Protein AF-0000000086523575 (afdb_homodimer)

Secondary structure (DSSP, 8-state):
------TT-EEEEE-S-HHHHHHHHHHHHTTT-EEEEESSHHHHHHHHHHH--SEEEEESS-SSS-HHHHHHHHHHSTTTTTS-EEEEEEGGGGGGTHHHHH-S--EEEEES--HHHHHHHHHHHS-------------/------TT-EEEEE-S-HHHHHHHHHHHHTTT-EEEEESSHHHHHHHHHHH--SEEEEESS-SSS-HHHHHHHHHHSTTTTTS-EEEEEEGGGTHHHHHHHH-----EEEES--HHHHHHHHHHHS-------------

Sequence (278 aa):
MPELDLSGLKVVVVDDSKTILRTAEVLLGEQGCWVVTASDGFESLAKIASFKPDVIFVDIMMPRLDGYQTCALIKANRQYRDIPVIMLSSKDSIFDMARGRLAGSDKYLTKPFTKQDLLSAIQTHVKLTTAAPAALPEGMPELDLSGLKVVVVDDSKTILRTAEVLLGEQGCWVVTASDGFESLAKIASFKPDVIFVDIMMPRLDGYQTCALIKANRQYRDIPVIMLSSKDSIFDMARGRLAGSDKYLTKPFTKQDLLSAIQTHVKLTTAAPAALPEG

Structure (mmCIF, N/CA/C/O backbone):
data_AF-0000000086523575-model_v1
#
loop_
_entity.id
_entity.type
_entity.pdbx_description
1 polymer 'Response regulator'
#
loop_
_atom_site.group_PDB
_atom_site.id
_atom_site.type_symbol
_atom_site.label_atom_id
_atom_site.label_alt_id
_atom_site.label_comp_id
_atom_site.label_asym_id
_atom_site.label_entity_id
_atom_site.label_seq_id
_atom_site.pdbx_PDB_ins_code
_atom_site.Cartn_x
_atom_site.Cartn_y
_atom_site.Cartn_z
_atom_site.occupancy
_atom_site.B_iso_or_equiv
_atom_site.auth_seq_id
_atom_site.auth_comp_id
_atom_site.auth_asym_id
_atom_site.auth_atom_id
_atom_site.pdbx_PDB_model_num
ATOM 1 N N . MET A 1 1 ? 23.062 -27.219 -7.934 1 43.44 1 MET A N 1
ATOM 2 C CA . MET A 1 1 ? 21.859 -27.109 -7.113 1 43.44 1 MET A CA 1
ATOM 3 C C . MET A 1 1 ? 20.672 -27.781 -7.797 1 43.44 1 MET A C 1
ATOM 5 O O . MET A 1 1 ? 20.5 -27.672 -9.008 1 43.44 1 MET A O 1
ATOM 9 N N . PRO A 1 2 ? 20.156 -28.781 -7.328 1 53.03 2 PRO A N 1
ATOM 10 C CA . PRO A 1 2 ? 19.172 -29.484 -8.156 1 53.03 2 PRO A CA 1
ATOM 11 C C . PRO A 1 2 ? 18.141 -28.547 -8.781 1 53.03 2 PRO A C 1
ATOM 13 O O . PRO A 1 2 ? 17.766 -27.547 -8.164 1 53.03 2 PRO A O 1
ATOM 16 N N . GLU A 1 3 ? 18.203 -28.422 -10.07 1 64.75 3 GLU A N 1
ATOM 17 C CA . GLU A 1 3 ? 17.297 -27.547 -10.828 1 64.75 3 GLU A CA 1
ATOM 18 C C . GLU A 1 3 ? 15.844 -27.781 -10.422 1 64.75 3 GLU A C 1
ATOM 20 O O . GLU A 1 3 ? 15.398 -28.922 -10.297 1 64.75 3 GLU A O 1
ATOM 25 N N . LEU A 1 4 ? 15.297 -26.875 -9.758 1 71.56 4 LEU A N 1
ATOM 26 C CA . LEU A 1 4 ? 13.906 -26.953 -9.328 1 71.56 4 LEU A CA 1
ATOM 27 C C . LEU A 1 4 ? 12.992 -27.266 -10.508 1 71.56 4 LEU A C 1
ATOM 29 O O . LEU A 1 4 ? 13.125 -26.672 -11.586 1 71.56 4 LEU A O 1
ATOM 33 N N . ASP A 1 5 ? 12.383 -28.484 -10.398 1 86.19 5 ASP A N 1
ATOM 34 C CA . ASP A 1 5 ? 11.414 -28.844 -11.43 1 86.19 5 ASP A CA 1
ATOM 35 C C . ASP A 1 5 ? 10.062 -28.172 -11.164 1 86.19 5 ASP A C 1
ATOM 37 O O . ASP A 1 5 ? 9.352 -28.547 -10.234 1 86.19 5 ASP A O 1
ATOM 41 N N . LEU A 1 6 ? 9.742 -27.188 -11.953 1 91.5 6 LEU A N 1
ATOM 42 C CA . LEU A 1 6 ? 8.484 -26.469 -11.781 1 91.5 6 LEU A CA 1
ATOM 43 C C . LEU A 1 6 ? 7.441 -26.938 -12.789 1 91.5 6 LEU A C 1
ATOM 45 O O . LEU A 1 6 ? 6.402 -26.297 -12.961 1 91.5 6 LEU A O 1
ATOM 49 N N . SER A 1 7 ? 7.844 -28.078 -13.438 1 93.38 7 SER A N 1
ATOM 50 C CA . SER A 1 7 ? 6.926 -28.578 -14.453 1 93.38 7 SER A CA 1
ATOM 51 C C . SER A 1 7 ? 5.562 -28.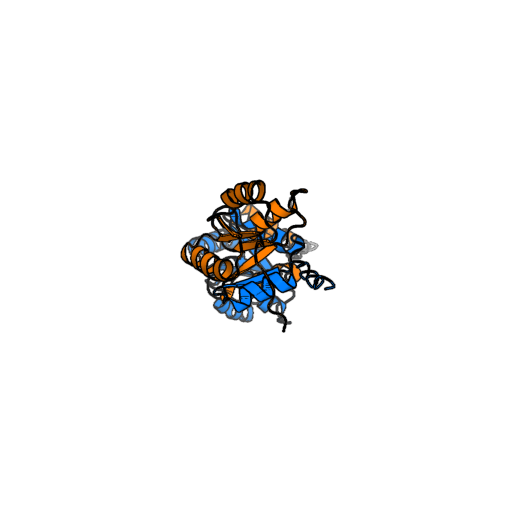906 -13.852 1 93.38 7 SER A C 1
ATOM 53 O O . SER A 1 7 ? 5.473 -29.594 -12.828 1 93.38 7 SER A O 1
ATOM 55 N N . GLY A 1 8 ? 4.523 -28.328 -14.445 1 94.88 8 GLY A N 1
ATOM 56 C CA . GLY A 1 8 ? 3.168 -28.641 -14.023 1 94.88 8 GLY A CA 1
ATOM 57 C C . GLY A 1 8 ? 2.662 -27.734 -12.922 1 94.88 8 GLY A C 1
ATOM 58 O O . GLY A 1 8 ? 1.494 -27.812 -12.539 1 94.88 8 GLY A O 1
ATOM 59 N N . LEU A 1 9 ? 3.572 -26.906 -12.406 1 95.94 9 LEU A N 1
ATOM 60 C CA . LEU A 1 9 ? 3.146 -25.969 -11.375 1 95.94 9 LEU A CA 1
ATOM 61 C C . LEU A 1 9 ? 2.127 -24.969 -11.922 1 95.94 9 LEU A C 1
ATOM 63 O O . LEU A 1 9 ? 2.324 -24.406 -13.008 1 95.94 9 LEU A O 1
ATOM 67 N N . LYS A 1 10 ? 0.986 -24.812 -11.258 1 97.88 10 LYS A N 1
ATOM 68 C CA . LYS A 1 10 ? -0.062 -23.891 -11.672 1 97.88 10 LYS A CA 1
ATOM 69 C C . LYS A 1 10 ? 0.142 -22.516 -11.055 1 97.88 10 LYS A C 1
ATOM 71 O O . LYS A 1 10 ? 0.175 -22.375 -9.828 1 97.88 10 LYS A O 1
ATOM 76 N N . VAL A 1 11 ? 0.244 -21.5 -11.945 1 98 11 VAL A N 1
ATOM 77 C CA . VAL A 1 11 ? 0.553 -20.141 -11.492 1 98 11 VAL A CA 1
ATOM 78 C C . VAL A 1 11 ? -0.482 -19.156 -12.039 1 98 11 VAL A C 1
ATOM 80 O O . VAL A 1 11 ? -0.818 -19.203 -13.227 1 98 11 VAL A O 1
ATOM 83 N N . VAL A 1 12 ? -1.073 -18.344 -11.148 1 98.25 12 VAL A N 1
ATOM 84 C CA . VAL A 1 12 ? -1.871 -17.203 -11.594 1 98.25 12 VAL A CA 1
ATOM 85 C C . VAL A 1 12 ? -1.081 -15.914 -11.398 1 98.25 12 VAL A C 1
ATOM 87 O O . VAL A 1 12 ? -0.482 -15.695 -10.344 1 98.25 12 VAL A O 1
ATOM 90 N N . VAL A 1 13 ? -1.001 -15.094 -12.43 1 98.19 13 VAL A N 1
ATOM 91 C CA . VAL A 1 13 ? -0.358 -13.789 -12.367 1 98.19 13 VAL A CA 1
ATOM 92 C C . VAL A 1 13 ? -1.387 -12.695 -12.641 1 98.19 13 VAL A C 1
ATOM 94 O O . VAL A 1 13 ? -2.09 -12.727 -13.656 1 98.19 13 VAL A O 1
ATOM 97 N N . VAL A 1 14 ? -1.469 -11.734 -11.672 1 96.56 14 VAL A N 1
ATOM 98 C CA . VAL A 1 14 ? -2.432 -10.641 -11.766 1 96.56 14 VAL A CA 1
ATOM 99 C C . VAL A 1 14 ? -1.694 -9.312 -11.867 1 96.56 14 VAL A C 1
ATOM 101 O O . VAL A 1 14 ? -0.971 -8.922 -10.945 1 96.56 14 VAL A O 1
ATOM 104 N N . ASP A 1 15 ? -1.873 -8.656 -12.992 1 94.12 15 ASP A N 1
ATOM 105 C CA . ASP A 1 15 ? -1.249 -7.359 -13.258 1 94.12 15 ASP A CA 1
ATOM 106 C C . ASP A 1 15 ? -2.012 -6.59 -14.328 1 94.12 15 ASP A C 1
ATOM 108 O O . ASP A 1 15 ? -2.484 -7.18 -15.305 1 94.12 15 ASP A O 1
ATOM 112 N N . ASP A 1 16 ? -2.096 -5.273 -14.141 1 90.12 16 ASP A N 1
ATOM 113 C CA . ASP A 1 16 ? -2.867 -4.527 -15.133 1 90.12 16 ASP A CA 1
ATOM 114 C C . ASP A 1 16 ? -2.002 -4.141 -16.328 1 90.12 16 ASP A C 1
ATOM 116 O O . ASP A 1 16 ? -2.5 -3.582 -17.312 1 90.12 16 ASP A O 1
ATOM 120 N N . SER A 1 17 ? -0.773 -4.504 -16.297 1 91.62 17 SER A N 1
ATOM 121 C CA . SER A 1 17 ? 0.13 -4.281 -17.422 1 91.62 17 SER A CA 1
ATOM 122 C C . SER A 1 17 ? 0.263 -5.539 -18.281 1 91.62 17 SER A C 1
ATOM 124 O O . SER A 1 17 ? 0.785 -6.555 -17.828 1 91.62 17 SER A O 1
ATOM 126 N N . LYS A 1 18 ? -0.085 -5.434 -19.516 1 95.44 18 LYS A N 1
ATOM 127 C CA . LYS A 1 18 ? 0.04 -6.559 -20.438 1 95.44 18 LYS A CA 1
ATOM 128 C C . LYS A 1 18 ? 1.497 -6.984 -20.594 1 95.44 18 LYS A C 1
ATOM 130 O O . LYS A 1 18 ? 1.789 -8.172 -20.75 1 95.44 18 LYS A O 1
ATOM 135 N N . THR A 1 19 ? 2.307 -6.043 -20.547 1 95.38 19 THR A N 1
ATOM 136 C CA . THR A 1 19 ? 3.734 -6.301 -20.703 1 95.38 19 THR A CA 1
ATOM 137 C C . THR A 1 19 ? 4.246 -7.191 -19.578 1 95.38 19 THR A C 1
ATOM 139 O O . THR A 1 19 ? 4.938 -8.18 -19.828 1 95.38 19 THR A O 1
ATOM 142 N N . ILE A 1 20 ? 3.855 -6.887 -18.359 1 95.06 20 ILE A N 1
ATOM 143 C CA . ILE A 1 20 ? 4.266 -7.668 -17.188 1 95.06 20 ILE A CA 1
ATOM 144 C C . ILE A 1 20 ? 3.656 -9.062 -17.266 1 95.06 20 ILE A C 1
ATOM 146 O O . ILE A 1 20 ? 4.336 -10.062 -17 1 95.06 20 ILE A O 1
ATOM 150 N N . LEU A 1 21 ? 2.418 -9.164 -17.672 1 97.44 21 LEU A N 1
ATOM 151 C CA . LEU A 1 21 ? 1.736 -10.445 -17.781 1 97.44 21 LEU A CA 1
ATOM 152 C C . LEU A 1 21 ? 2.428 -11.336 -18.812 1 97.44 21 LEU A C 1
ATOM 154 O O . LEU A 1 21 ? 2.668 -12.516 -18.562 1 97.44 21 LEU A O 1
ATOM 158 N N . ARG A 1 22 ? 2.789 -10.773 -19.891 1 97.56 22 ARG A N 1
ATOM 159 C CA . ARG A 1 22 ? 3.451 -11.523 -20.953 1 97.56 22 ARG A CA 1
ATOM 160 C C . ARG A 1 22 ? 4.832 -11.992 -20.516 1 97.56 22 ARG A C 1
ATOM 162 O O . ARG A 1 22 ? 5.223 -13.133 -20.781 1 97.56 22 ARG A O 1
ATOM 169 N N . THR A 1 23 ? 5.551 -11.117 -19.938 1 97 23 THR A N 1
ATOM 170 C CA . THR A 1 23 ? 6.883 -11.453 -19.438 1 97 23 THR A CA 1
ATOM 171 C C . THR A 1 23 ? 6.82 -12.633 -18.469 1 97 23 THR A C 1
ATOM 173 O O . THR A 1 23 ? 7.57 -13.602 -18.625 1 97 23 THR A O 1
ATOM 176 N N . ALA A 1 24 ? 5.922 -12.555 -17.531 1 97.62 24 ALA A N 1
ATOM 177 C CA . ALA A 1 24 ? 5.762 -13.641 -16.562 1 97.62 24 ALA A CA 1
ATOM 178 C C . ALA A 1 24 ? 5.387 -14.945 -17.25 1 97.62 24 ALA A C 1
ATOM 180 O O . ALA A 1 24 ? 5.918 -16 -16.922 1 97.62 24 ALA A O 1
ATOM 181 N N . GLU A 1 25 ? 4.434 -14.859 -18.156 1 98.19 25 GLU A N 1
ATOM 182 C CA . GLU A 1 25 ? 3.986 -16.031 -18.891 1 98.19 25 GLU A CA 1
ATOM 183 C C . GLU A 1 25 ? 5.152 -16.703 -19.609 1 98.19 25 GLU A C 1
ATOM 185 O O . GLU A 1 25 ? 5.289 -17.938 -19.578 1 98.19 25 GLU A O 1
ATOM 190 N N . VAL A 1 26 ? 5.922 -15.938 -20.281 1 98.06 26 VAL A N 1
ATOM 191 C CA . VAL A 1 26 ? 7.039 -16.469 -21.047 1 98.06 26 VAL A CA 1
ATOM 192 C C . VAL A 1 26 ? 8.062 -17.109 -20.109 1 98.06 26 VAL A C 1
ATOM 194 O O . VAL A 1 26 ? 8.461 -18.266 -20.297 1 98.06 26 VAL A O 1
ATOM 197 N N . LEU A 1 27 ? 8.492 -16.469 -19.109 1 97 27 LEU A N 1
ATOM 198 C CA . LEU A 1 27 ? 9.547 -16.922 -18.203 1 97 27 LEU A CA 1
ATOM 199 C C . LEU A 1 27 ? 9.117 -18.172 -17.453 1 97 27 LEU A C 1
ATOM 201 O O . LEU A 1 27 ? 9.883 -19.125 -17.359 1 97 27 LEU A O 1
ATOM 205 N N . LEU A 1 28 ? 7.879 -18.125 -16.984 1 97.25 28 LEU A N 1
ATOM 206 C CA . LEU A 1 28 ? 7.395 -19.281 -16.219 1 97.25 28 LEU A CA 1
ATOM 207 C C . LEU A 1 28 ? 7.039 -20.438 -17.141 1 97.25 28 LEU A C 1
ATOM 209 O O . LEU A 1 28 ? 7.238 -21.594 -16.781 1 97.25 28 LEU A O 1
ATOM 213 N N . GLY A 1 29 ? 6.492 -20.062 -18.25 1 97.19 29 GLY A N 1
ATOM 214 C CA . GLY A 1 29 ? 6.219 -21.094 -19.25 1 97.19 29 GLY A CA 1
ATOM 215 C C . GLY A 1 29 ? 7.453 -21.875 -19.641 1 97.19 29 GL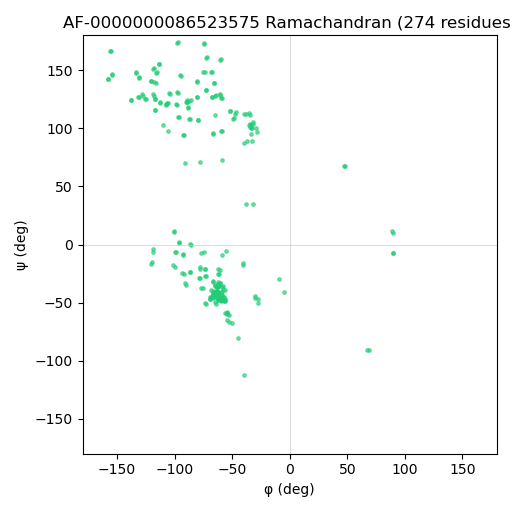Y A C 1
ATOM 216 O O . GLY A 1 29 ? 7.391 -23.094 -19.828 1 97.19 29 GLY A O 1
ATOM 217 N N . GLU A 1 30 ? 8.539 -21.234 -19.766 1 96.06 30 GLU A N 1
ATOM 218 C CA . GLU A 1 30 ? 9.812 -21.859 -20.109 1 96.06 30 GLU A CA 1
ATOM 219 C C . GLU A 1 30 ? 10.234 -22.891 -19.062 1 96.06 30 GLU A C 1
ATOM 221 O O . GLU A 1 30 ? 11.031 -23.781 -19.359 1 96.06 30 GLU A O 1
ATOM 226 N N . GLN A 1 31 ? 9.695 -22.734 -17.922 1 94.19 31 GLN A N 1
ATOM 227 C CA . GLN A 1 31 ? 10.047 -23.656 -16.828 1 94.19 31 GLN A CA 1
ATOM 228 C C . GLN A 1 31 ? 9.031 -24.781 -16.719 1 94.19 31 GLN A C 1
ATOM 230 O O . GLN A 1 31 ? 9.109 -25.609 -15.797 1 94.19 31 GLN A O 1
ATOM 235 N N . GLY A 1 32 ? 8 -24.766 -17.672 1 95.69 32 GLY A N 1
ATOM 236 C CA . GLY A 1 32 ? 7.012 -25.828 -17.703 1 95.69 32 GLY A CA 1
ATOM 237 C C . GLY A 1 32 ? 5.805 -25.547 -16.812 1 95.69 32 GLY A C 1
ATOM 238 O O . GLY A 1 32 ? 4.98 -26.438 -16.578 1 95.69 32 GLY A O 1
ATOM 239 N N . CYS A 1 33 ? 5.668 -24.328 -16.312 1 96.62 33 CYS A N 1
ATOM 240 C CA . CYS A 1 33 ? 4.52 -23.969 -15.5 1 96.62 33 CYS A CA 1
ATOM 241 C C . CYS A 1 33 ? 3.273 -23.781 -16.359 1 96.62 33 CYS A C 1
ATOM 243 O O . CYS A 1 33 ? 3.373 -23.469 -17.547 1 96.62 33 CYS A O 1
ATOM 245 N N . TRP A 1 34 ? 2.156 -24.078 -15.789 1 98.12 34 TRP A N 1
ATOM 246 C CA . TRP A 1 34 ? 0.879 -23.641 -16.344 1 98.12 34 TRP A CA 1
ATOM 247 C C . TRP A 1 34 ? 0.504 -22.266 -15.805 1 98.12 34 TRP A C 1
ATOM 249 O O . TRP A 1 34 ? 0.315 -22.078 -14.602 1 98.12 34 TRP A O 1
ATOM 259 N N . VAL A 1 35 ? 0.409 -21.344 -16.719 1 98.44 35 VAL A N 1
ATOM 260 C CA . VAL A 1 35 ? 0.229 -19.953 -16.281 1 98.44 35 VAL A CA 1
ATOM 261 C C . VAL A 1 35 ? -1.106 -19.422 -16.797 1 98.44 35 VAL A C 1
ATOM 263 O O . VAL A 1 35 ? -1.432 -19.578 -17.969 1 98.44 35 VAL A O 1
ATOM 266 N N . VAL A 1 36 ? -1.904 -18.875 -15.898 1 98.44 36 VAL A N 1
ATOM 267 C CA . VAL A 1 36 ? -3.09 -18.094 -16.234 1 98.44 36 VAL A CA 1
ATOM 268 C C . VAL A 1 36 ? -2.908 -16.656 -15.758 1 98.44 36 VAL A C 1
ATOM 270 O O . VAL A 1 36 ? -2.393 -16.406 -14.664 1 98.44 36 VAL A O 1
ATOM 273 N N . THR A 1 37 ? -3.326 -15.672 -16.578 1 98.12 37 THR A N 1
ATOM 274 C CA . THR A 1 37 ? -3.143 -14.266 -16.219 1 98.12 37 THR A CA 1
ATOM 275 C C . THR A 1 37 ? -4.488 -13.57 -16.078 1 98.12 37 THR A C 1
ATOM 277 O O . THR A 1 37 ? -5.492 -14.016 -16.641 1 98.12 37 THR A O 1
ATOM 280 N N . ALA A 1 38 ? -4.508 -12.555 -15.25 1 97 38 ALA A N 1
ATOM 281 C CA . ALA A 1 38 ? -5.645 -11.648 -15.094 1 97 38 ALA A CA 1
ATOM 282 C C . ALA A 1 38 ? -5.188 -10.195 -15.086 1 97 38 ALA A C 1
ATOM 284 O O . ALA A 1 38 ? -4.145 -9.867 -14.516 1 97 38 ALA A O 1
ATOM 285 N N . SER A 1 39 ? -6.035 -9.305 -15.602 1 95.25 39 SER A N 1
ATOM 286 C CA . SER A 1 39 ? -5.629 -7.91 -15.758 1 95.25 39 SER A CA 1
ATOM 287 C C . SER A 1 39 ? -6.164 -7.055 -14.609 1 95.25 39 SER A C 1
ATOM 289 O O . SER A 1 39 ? -5.887 -5.855 -14.547 1 95.25 39 SER A O 1
ATOM 291 N N . ASP A 1 40 ? -6.98 -7.648 -13.781 1 90.12 40 ASP A N 1
ATOM 292 C CA 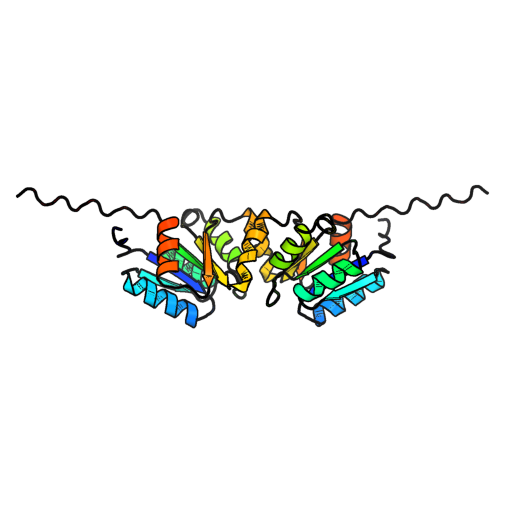. ASP A 1 40 ? -7.461 -6.934 -12.602 1 90.12 40 ASP A CA 1
ATOM 293 C C . ASP A 1 40 ? -7.871 -7.91 -11.5 1 90.12 40 ASP A C 1
ATOM 295 O O . ASP A 1 40 ? -8.023 -9.109 -11.75 1 90.12 40 ASP A O 1
ATOM 299 N N . GLY A 1 41 ? -8.055 -7.414 -10.297 1 89.12 41 GLY A N 1
ATOM 300 C CA . GLY A 1 41 ? -8.336 -8.227 -9.125 1 89.12 41 GLY A CA 1
ATOM 301 C C . GLY A 1 41 ? -9.641 -8.992 -9.227 1 89.12 41 GLY A C 1
ATOM 302 O O . GLY A 1 41 ? -9.734 -10.133 -8.789 1 89.12 41 GLY A O 1
ATOM 303 N N . PHE A 1 42 ? -10.633 -8.32 -9.859 1 86.81 42 PHE A N 1
ATOM 304 C CA . PHE A 1 42 ? -11.938 -8.961 -9.961 1 86.81 42 PHE A CA 1
ATOM 305 C C . PHE A 1 42 ? -11.875 -10.164 -10.891 1 86.81 42 PHE A C 1
ATOM 307 O O . PHE A 1 42 ? -12.375 -11.242 -10.555 1 86.81 42 PHE A O 1
ATOM 314 N N . GLU A 1 43 ? -11.25 -9.984 -12 1 92.38 43 GLU A N 1
ATOM 315 C CA . GLU A 1 43 ? -11.07 -11.07 -12.969 1 92.38 43 GLU A CA 1
ATOM 316 C C . GLU A 1 43 ? -10.266 -12.219 -12.367 1 92.38 43 GLU A C 1
ATOM 318 O O . GLU A 1 43 ? -10.531 -13.383 -12.656 1 92.38 43 GLU A O 1
ATOM 323 N N . SER A 1 44 ? -9.328 -11.914 -11.531 1 96.19 44 SER A N 1
ATOM 324 C CA . SER A 1 44 ? -8.43 -12.922 -10.984 1 96.19 44 SER A CA 1
ATOM 325 C C . SER A 1 44 ? -9.172 -13.898 -10.086 1 96.19 44 SER A C 1
ATOM 327 O O . SER A 1 44 ? -8.828 -15.078 -10.016 1 96.19 44 SER A O 1
ATOM 329 N N . LEU A 1 45 ? -10.195 -13.477 -9.406 1 92.69 45 LEU A N 1
ATOM 330 C CA . LEU A 1 45 ? -10.922 -14.328 -8.469 1 92.69 45 LEU A CA 1
ATOM 331 C C . LEU A 1 45 ? -11.594 -15.492 -9.203 1 92.69 45 LEU A C 1
ATOM 333 O O . LEU A 1 45 ? -11.562 -16.625 -8.727 1 92.69 45 LEU A O 1
ATOM 337 N N . ALA A 1 46 ? -12.164 -15.188 -10.375 1 94.19 46 ALA A N 1
ATOM 338 C CA . ALA A 1 46 ? -12.773 -16.234 -11.18 1 94.19 46 ALA A CA 1
ATOM 339 C C . ALA A 1 46 ? -11.727 -17.25 -11.656 1 94.19 46 ALA A C 1
ATOM 341 O O . ALA A 1 46 ? -11.969 -18.453 -11.648 1 94.19 46 ALA A O 1
ATOM 342 N N . LYS A 1 47 ? -10.578 -16.75 -12.047 1 96.81 47 LYS A N 1
ATOM 343 C CA . LYS A 1 47 ? -9.5 -17.609 -12.531 1 96.81 47 LYS A CA 1
ATOM 344 C C . LYS A 1 47 ? -8.953 -18.5 -11.414 1 96.81 47 LYS A C 1
ATOM 346 O O . LYS A 1 47 ? -8.672 -19.672 -11.633 1 96.81 47 LYS A O 1
ATOM 351 N N . ILE A 1 48 ? -8.836 -17.938 -10.297 1 96.38 48 ILE A N 1
ATOM 352 C CA . ILE A 1 48 ? -8.328 -18.688 -9.148 1 96.38 48 ILE A CA 1
ATOM 353 C C . ILE A 1 48 ? -9.297 -19.812 -8.797 1 96.38 48 ILE A C 1
ATOM 355 O O . ILE A 1 48 ? -8.875 -20.953 -8.531 1 96.38 48 ILE A O 1
ATOM 359 N N . ALA A 1 49 ? -10.531 -19.484 -8.852 1 94 49 ALA A N 1
ATOM 360 C CA . ALA A 1 49 ? -11.562 -20.469 -8.516 1 94 49 ALA A CA 1
ATOM 361 C C . ALA A 1 49 ? -11.539 -21.641 -9.484 1 94 49 ALA A C 1
ATOM 363 O O . ALA A 1 49 ? -11.688 -22.797 -9.07 1 94 49 ALA A O 1
ATOM 364 N N . SER A 1 50 ? -11.281 -21.406 -10.703 1 95.62 50 SER A N 1
ATOM 365 C CA . SER A 1 50 ? -11.336 -22.453 -11.719 1 95.62 50 SER A CA 1
ATOM 366 C C . SER A 1 50 ? -9.984 -23.141 -11.867 1 95.62 50 SER A C 1
ATOM 368 O O . SER A 1 50 ? -9.922 -24.359 -12.055 1 95.62 50 SER A O 1
ATOM 370 N N . PHE A 1 51 ? -8.945 -22.484 -11.727 1 97.19 51 PHE A N 1
ATOM 371 C CA . PHE A 1 51 ? -7.613 -22.953 -12.055 1 97.19 51 PHE A CA 1
ATOM 372 C C . PHE A 1 51 ? -6.949 -23.609 -10.844 1 97.19 51 PHE A C 1
ATOM 374 O O . PHE A 1 51 ? -6.059 -24.438 -10.992 1 97.19 51 PHE A O 1
ATOM 381 N N . LYS A 1 52 ? -7.379 -23.219 -9.68 1 95.81 52 LYS A N 1
ATOM 382 C CA . LYS A 1 52 ? -6.84 -23.719 -8.422 1 95.81 52 LYS A CA 1
ATOM 383 C C . LYS A 1 52 ? -5.312 -23.703 -8.43 1 95.81 52 LYS A C 1
ATOM 385 O O . LYS A 1 52 ? -4.676 -24.766 -8.352 1 95.81 52 LYS A O 1
ATOM 390 N N . PRO A 1 53 ? -4.703 -22.578 -8.445 1 97.56 53 PRO A N 1
ATOM 391 C CA . PRO A 1 53 ? -3.246 -22.453 -8.57 1 97.56 53 PRO A CA 1
ATOM 392 C C . PRO A 1 53 ? -2.508 -22.891 -7.305 1 97.56 53 PRO A C 1
ATOM 394 O O . PRO A 1 53 ? -3.109 -22.969 -6.23 1 97.56 53 PRO A O 1
ATOM 397 N N . ASP A 1 54 ? -1.22 -23.156 -7.574 1 95.19 54 ASP A N 1
ATOM 398 C CA . ASP A 1 54 ? -0.317 -23.438 -6.465 1 95.19 54 ASP A CA 1
ATOM 399 C C . ASP A 1 54 ? 0.271 -22.156 -5.887 1 95.19 54 ASP A C 1
ATOM 401 O O . ASP A 1 54 ? 0.727 -22.141 -4.742 1 95.19 54 ASP A O 1
ATOM 405 N N . VAL A 1 55 ? 0.307 -21.141 -6.672 1 95.56 55 VAL A N 1
ATOM 406 C CA . VAL A 1 55 ? 0.855 -19.844 -6.262 1 95.56 55 VAL A CA 1
ATOM 407 C C . VAL A 1 55 ? 0.224 -18.734 -7.086 1 95.56 55 VAL A C 1
ATOM 409 O O . VAL A 1 55 ? -0.147 -18.938 -8.242 1 95.56 55 VAL A O 1
ATOM 412 N N . ILE A 1 56 ? 0.049 -17.578 -6.441 1 95.75 56 ILE A N 1
ATOM 413 C CA . ILE A 1 56 ? -0.543 -16.406 -7.086 1 95.75 56 ILE A CA 1
ATOM 414 C C . ILE A 1 56 ? 0.399 -15.211 -6.957 1 95.75 56 ILE A C 1
ATOM 416 O O . ILE A 1 56 ? 0.886 -14.914 -5.863 1 95.75 56 ILE A O 1
ATOM 420 N N . PHE A 1 57 ? 0.769 -14.57 -8.086 1 94.94 57 PHE A N 1
ATOM 421 C CA . PHE A 1 57 ? 1.429 -13.273 -8.094 1 94.94 57 PHE A CA 1
ATOM 422 C C . PHE A 1 57 ? 0.419 -12.156 -8.32 1 94.94 57 PHE A C 1
ATOM 424 O O . PHE A 1 57 ? -0.384 -12.219 -9.25 1 94.94 57 PHE A O 1
ATOM 431 N N . VAL A 1 58 ? 0.481 -11.086 -7.434 1 91.88 58 VAL A N 1
ATOM 432 C CA . VAL A 1 58 ? -0.497 -10.008 -7.555 1 91.88 58 VAL A CA 1
ATOM 433 C C . VAL A 1 58 ? 0.216 -8.664 -7.543 1 91.88 58 VAL A C 1
ATOM 435 O O . VAL A 1 58 ? 0.962 -8.352 -6.609 1 91.88 58 VAL A O 1
ATOM 438 N N . ASP A 1 59 ? -0.099 -7.938 -8.539 1 86.25 59 ASP A N 1
ATOM 439 C CA . ASP A 1 59 ? 0.39 -6.562 -8.555 1 86.25 59 ASP A CA 1
ATOM 440 C C . ASP A 1 59 ? -0.238 -5.746 -7.422 1 86.25 59 ASP A C 1
ATOM 442 O O . ASP A 1 59 ? -1.439 -5.852 -7.168 1 86.25 59 ASP A O 1
ATOM 446 N N . ILE A 1 60 ? 0.529 -5.016 -6.871 1 78.88 60 ILE A N 1
ATOM 447 C CA . ILE A 1 60 ? 0.036 -4.191 -5.773 1 78.88 60 ILE A CA 1
ATOM 448 C C . ILE A 1 60 ? -0.833 -3.064 -6.324 1 78.88 60 ILE A C 1
ATOM 450 O O . ILE A 1 60 ? -1.93 -2.812 -5.816 1 78.88 60 ILE A O 1
ATOM 454 N N . MET A 1 61 ? -0.285 -2.342 -7.32 1 75.56 61 MET A N 1
ATOM 455 C CA . MET A 1 61 ? -0.953 -1.161 -7.859 1 75.56 61 MET A CA 1
ATOM 456 C C . MET A 1 61 ? -1.823 -1.529 -9.055 1 75.56 61 MET A C 1
ATOM 458 O O . MET A 1 61 ? -1.323 -1.66 -10.18 1 75.56 61 MET A O 1
ATOM 462 N N . MET A 1 62 ? -3.084 -1.784 -8.828 1 79.94 62 MET A N 1
ATOM 463 C CA . MET A 1 62 ? -4.059 -2.037 -9.891 1 79.94 62 MET A CA 1
ATOM 464 C C . MET A 1 62 ? -5.305 -1.183 -9.695 1 79.94 62 MET A C 1
ATOM 466 O O . MET A 1 62 ? -5.648 -0.825 -8.57 1 79.94 62 MET A O 1
ATOM 470 N N . PRO A 1 63 ? -5.816 -0.764 -10.781 1 69.88 63 PRO A N 1
ATOM 471 C CA . PRO A 1 63 ? -7.074 -0.024 -10.664 1 69.88 63 PRO A CA 1
ATOM 472 C C . PRO A 1 63 ? -8.188 -0.851 -10.023 1 69.88 63 PRO A C 1
ATOM 474 O O . PRO A 1 63 ? -8.141 -2.084 -10.047 1 69.88 63 PRO A O 1
ATOM 477 N N . ARG A 1 64 ? -9.273 -0.222 -9.461 1 73.75 64 ARG A N 1
ATOM 478 C CA . ARG A 1 64 ? -10.445 -0.825 -8.844 1 73.75 64 ARG A CA 1
ATOM 479 C C . ARG A 1 64 ? -10.078 -1.552 -7.551 1 73.75 64 ARG A C 1
ATOM 481 O O . ARG A 1 64 ? -9.773 -0.916 -6.543 1 73.75 64 ARG A O 1
ATOM 488 N N . LEU A 1 65 ? -9.758 -2.916 -7.773 1 71.19 65 LEU A N 1
ATOM 489 C CA . LEU A 1 65 ? -9.227 -3.693 -6.656 1 71.19 65 LEU A CA 1
ATOM 490 C C . LEU A 1 65 ? -7.707 -3.738 -6.699 1 71.19 65 LEU A C 1
ATOM 492 O O . LEU A 1 65 ? -7.121 -4.34 -7.602 1 71.19 65 LEU A O 1
ATOM 496 N N . ASP A 1 66 ? -7.141 -3.043 -5.746 1 73.25 66 ASP A N 1
ATOM 497 C CA . ASP A 1 66 ? -5.684 -3.115 -5.746 1 73.25 66 ASP A CA 1
ATOM 498 C C . ASP A 1 66 ? -5.199 -4.469 -5.23 1 73.25 66 ASP A C 1
ATOM 500 O O . ASP A 1 66 ? -6.008 -5.324 -4.867 1 73.25 66 ASP A O 1
ATOM 504 N N . GLY A 1 67 ? -3.861 -4.68 -5.344 1 82.5 67 GLY A N 1
ATOM 505 C CA . GLY A 1 67 ? -3.299 -5.977 -5.004 1 82.5 67 GLY A CA 1
ATOM 506 C C . GLY A 1 67 ? -3.584 -6.398 -3.574 1 82.5 67 GLY A C 1
ATOM 507 O O . GLY A 1 67 ? -3.818 -7.578 -3.305 1 82.5 67 GLY A O 1
ATOM 508 N N . TYR A 1 68 ? -3.592 -5.508 -2.75 1 74.19 68 TYR A N 1
ATOM 509 C CA . TYR A 1 68 ? -3.844 -5.82 -1.348 1 74.19 68 TYR A C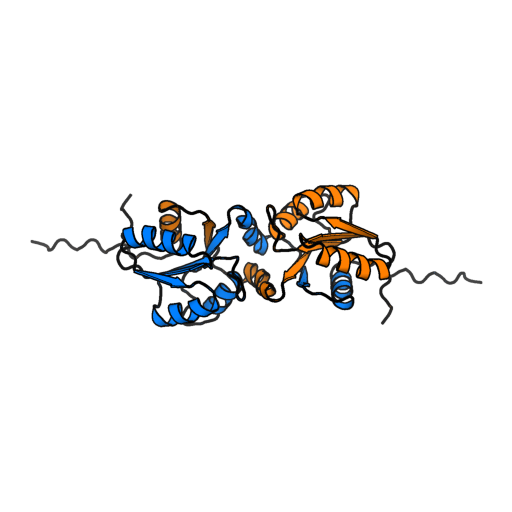A 1
ATOM 510 C C . TYR A 1 68 ? -5.289 -6.246 -1.135 1 74.19 68 TYR A C 1
ATOM 512 O O . TYR A 1 68 ? -5.566 -7.188 -0.384 1 74.19 68 TYR A O 1
ATOM 520 N N . GLN A 1 69 ? -6.145 -5.504 -1.687 1 74.38 69 GLN A N 1
ATOM 521 C CA . GLN A 1 69 ? -7.555 -5.871 -1.634 1 74.38 69 GLN A CA 1
ATOM 522 C C . GLN A 1 69 ? -7.789 -7.246 -2.256 1 74.38 69 GLN A C 1
ATOM 524 O O . GLN A 1 69 ? -8.539 -8.062 -1.713 1 74.38 69 GLN A O 1
ATOM 529 N N . THR A 1 70 ? -7.172 -7.398 -3.338 1 84.25 70 THR A N 1
ATOM 530 C CA . THR A 1 70 ? -7.273 -8.688 -4.008 1 84.25 70 THR A CA 1
ATOM 531 C C . THR A 1 70 ? -6.77 -9.812 -3.102 1 84.25 70 THR A C 1
ATOM 533 O O . THR A 1 70 ? -7.441 -10.828 -2.934 1 84.25 70 THR A O 1
ATOM 536 N N . CYS A 1 71 ? -5.633 -9.625 -2.514 1 82.69 71 CYS A N 1
ATOM 537 C CA . CYS A 1 71 ? -5.055 -10.602 -1.596 1 82.69 71 CYS A CA 1
ATOM 538 C C . CYS A 1 71 ? -5.988 -10.867 -0.421 1 82.69 71 CYS A C 1
ATOM 540 O O . CYS A 1 71 ? -6.184 -12.016 -0.023 1 82.69 71 CYS A O 1
ATOM 542 N N . ALA A 1 72 ? -6.57 -9.891 0.073 1 74.31 72 ALA A N 1
ATOM 543 C CA . ALA A 1 72 ? -7.48 -10.023 1.206 1 74.31 72 ALA A CA 1
ATOM 544 C C . ALA A 1 72 ? -8.68 -10.906 0.847 1 74.31 72 ALA A C 1
ATOM 546 O O . ALA A 1 72 ? -9.094 -11.75 1.643 1 74.31 72 ALA A O 1
ATOM 547 N N . LEU A 1 73 ? -9.18 -10.617 -0.272 1 80.81 73 LEU A N 1
ATOM 548 C CA . LEU A 1 73 ? -10.32 -11.406 -0.722 1 80.81 73 LEU A CA 1
ATOM 549 C C . LEU A 1 73 ? -9.938 -12.867 -0.896 1 80.81 73 LEU A C 1
ATOM 551 O O . LEU A 1 73 ? -10.703 -13.766 -0.537 1 80.81 73 LEU A O 1
ATOM 555 N N . ILE A 1 74 ? -8.781 -13.102 -1.445 1 87 74 ILE A N 1
ATOM 556 C CA . ILE A 1 74 ? -8.289 -14.461 -1.625 1 87 74 ILE A CA 1
ATOM 557 C C . ILE A 1 74 ? -8.141 -15.141 -0.266 1 87 74 ILE A C 1
ATOM 559 O O . ILE A 1 74 ? -8.625 -16.25 -0.065 1 87 74 ILE A O 1
ATOM 563 N N . LYS A 1 75 ? -7.531 -14.43 0.678 1 81.75 75 LYS A N 1
ATOM 564 C CA . LYS A 1 75 ? -7.207 -15.008 1.98 1 81.75 75 LYS A CA 1
ATOM 565 C C . LYS A 1 75 ? -8.461 -15.18 2.83 1 81.75 75 LYS A C 1
ATOM 567 O O . LYS A 1 75 ? -8.477 -15.969 3.777 1 81.75 75 LYS A O 1
ATOM 572 N N . ALA A 1 76 ? -9.391 -14.477 2.494 1 76.25 76 ALA A N 1
ATOM 573 C CA . ALA A 1 76 ? -10.648 -14.57 3.23 1 76.25 76 ALA A CA 1
ATOM 574 C C . ALA A 1 76 ? -11.438 -15.805 2.809 1 76.25 76 ALA A C 1
ATOM 576 O O . ALA A 1 76 ? -12.383 -16.219 3.492 1 76.25 76 ALA A O 1
ATOM 577 N N . ASN A 1 77 ? -11.117 -16.281 1.665 1 83.06 77 ASN A N 1
ATOM 578 C CA . ASN A 1 77 ? -11.797 -17.469 1.16 1 83.06 77 ASN A CA 1
ATOM 579 C C . ASN A 1 77 ? -11.141 -18.75 1.669 1 83.06 77 ASN A C 1
ATOM 581 O O . ASN A 1 77 ? -9.961 -18.984 1.407 1 83.06 77 ASN A O 1
ATOM 585 N N . ARG A 1 78 ? -11.852 -19.547 2.262 1 85.94 78 ARG A N 1
ATOM 586 C CA . ARG A 1 78 ? -11.344 -20.766 2.9 1 85.94 78 ARG A CA 1
ATOM 587 C C . ARG A 1 78 ? -10.695 -21.688 1.877 1 85.94 78 ARG A C 1
ATOM 589 O O . ARG A 1 78 ? -9.75 -22.422 2.199 1 85.94 78 ARG A O 1
ATOM 596 N N . GLN A 1 79 ? -11.195 -21.688 0.692 1 91.12 79 GLN A N 1
ATOM 597 C CA . GLN A 1 79 ? -10.703 -22.609 -0.334 1 91.12 79 GLN A CA 1
ATOM 598 C C . GLN A 1 79 ? -9.328 -22.172 -0.833 1 91.12 79 GLN A C 1
ATOM 600 O O . GLN A 1 79 ? -8.523 -23.016 -1.257 1 91.12 79 GLN A O 1
ATOM 605 N N . TYR A 1 80 ? -9.078 -20.891 -0.733 1 89.62 80 TYR A N 1
ATOM 606 C CA . TYR A 1 80 ? -7.867 -20.391 -1.387 1 89.62 80 TYR A CA 1
ATOM 607 C C . TYR A 1 80 ? -6.914 -19.781 -0.372 1 89.62 80 TYR A C 1
ATOM 609 O O . TYR A 1 80 ? -5.793 -19.391 -0.719 1 89.62 80 TYR A O 1
ATOM 617 N N . ARG A 1 81 ? -7.258 -19.641 0.865 1 83.12 81 ARG A N 1
ATOM 618 C CA . ARG A 1 81 ? -6.543 -18.844 1.864 1 83.12 81 ARG A CA 1
ATOM 619 C C . ARG A 1 81 ? -5.125 -19.375 2.066 1 83.12 81 ARG A C 1
ATOM 621 O O . ARG A 1 81 ? -4.227 -18.609 2.443 1 83.12 81 ARG A O 1
ATOM 628 N N . ASP A 1 82 ? -4.918 -20.656 1.779 1 84.44 82 ASP A N 1
ATOM 629 C CA . ASP A 1 82 ? -3.607 -21.234 2.053 1 84.44 82 ASP A CA 1
ATOM 630 C C . ASP A 1 82 ? -2.699 -21.141 0.828 1 84.44 82 ASP A C 1
ATOM 632 O O . ASP A 1 82 ? -1.505 -21.438 0.911 1 84.44 82 ASP A O 1
ATOM 636 N N . ILE A 1 83 ? -3.234 -20.75 -0.286 1 90.5 83 ILE A N 1
ATOM 637 C CA . ILE A 1 83 ? -2.402 -20.562 -1.47 1 90.5 83 ILE A CA 1
ATOM 638 C C . ILE A 1 83 ? -1.452 -19.375 -1.249 1 90.5 83 ILE A C 1
ATOM 640 O O . ILE A 1 83 ? -1.881 -18.297 -0.865 1 90.5 83 ILE A O 1
ATOM 644 N N . PRO A 1 84 ? -0.13 -19.562 -1.443 1 91.12 84 PRO A N 1
ATOM 645 C CA . PRO A 1 84 ? 0.805 -18.438 -1.327 1 91.12 84 PRO A CA 1
ATOM 646 C C . PRO A 1 84 ? 0.509 -17.312 -2.322 1 91.12 84 PRO A C 1
ATOM 648 O O . PRO A 1 84 ? 0.275 -17.578 -3.504 1 91.12 84 PRO A O 1
ATOM 651 N N . VAL A 1 85 ? 0.43 -16.141 -1.775 1 90.19 85 VAL A N 1
ATOM 652 C CA . VAL A 1 85 ? 0.285 -14.945 -2.604 1 90.19 85 VAL A CA 1
ATOM 653 C C . VAL A 1 85 ? 1.55 -14.094 -2.508 1 90.19 85 VAL A C 1
ATOM 655 O O . VAL A 1 85 ? 1.971 -13.719 -1.413 1 90.19 85 VAL A O 1
ATOM 658 N N . ILE A 1 86 ? 2.16 -13.859 -3.668 1 88.94 86 ILE A N 1
ATOM 659 C CA . ILE A 1 86 ? 3.35 -13.016 -3.758 1 88.94 86 ILE A CA 1
ATOM 660 C C . ILE A 1 86 ? 2.994 -11.68 -4.406 1 88.94 86 ILE A C 1
ATOM 662 O O . ILE A 1 86 ? 2.52 -11.648 -5.543 1 88.94 86 ILE A O 1
ATOM 666 N N . MET A 1 87 ? 3.242 -10.648 -3.652 1 86.06 87 MET A N 1
ATOM 667 C CA . MET A 1 87 ? 2.906 -9.312 -4.133 1 86.06 87 MET A CA 1
ATOM 668 C C . MET A 1 87 ? 3.98 -8.789 -5.078 1 86.06 87 MET A C 1
ATOM 670 O O . MET A 1 87 ? 5.172 -8.898 -4.785 1 86.06 87 MET A O 1
ATOM 674 N N . LEU A 1 88 ? 3.57 -8.375 -6.234 1 87.25 88 LEU A N 1
ATOM 675 C CA . LEU A 1 88 ? 4.473 -7.719 -7.176 1 87.25 88 LEU A CA 1
ATOM 676 C C . LEU A 1 88 ? 4.496 -6.211 -6.941 1 87.25 88 LEU A C 1
ATOM 678 O O . LEU A 1 88 ? 3.443 -5.566 -6.934 1 87.25 88 LEU A O 1
ATOM 682 N N . SER A 1 89 ? 5.645 -5.684 -6.695 1 75.38 89 SER A N 1
ATOM 683 C CA . SER A 1 89 ? 5.785 -4.262 -6.402 1 75.38 89 SER A CA 1
ATOM 684 C C . SER A 1 89 ? 6.707 -3.582 -7.406 1 75.38 89 SER A C 1
ATOM 686 O O . SER A 1 89 ? 7.648 -4.195 -7.914 1 75.38 89 SER A O 1
ATOM 688 N N . SER A 1 90 ? 6.301 -2.398 -7.746 1 69.5 90 SER A N 1
ATOM 689 C CA . SER A 1 90 ? 7.242 -1.626 -8.547 1 69.5 90 SER A CA 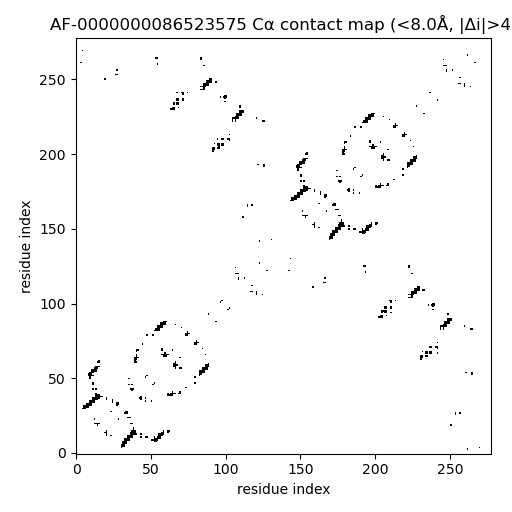1
ATOM 690 C C . SER A 1 90 ? 8.422 -1.146 -7.711 1 69.5 90 SER A C 1
ATOM 692 O O . SER A 1 90 ? 8.297 -0.979 -6.492 1 69.5 90 SER A O 1
ATOM 694 N N . LYS A 1 91 ? 9.672 -1.336 -8.266 1 56.75 91 LYS A N 1
ATOM 695 C CA . LYS A 1 91 ? 10.914 -0.966 -7.598 1 56.75 91 LYS A CA 1
ATOM 696 C C . LYS A 1 91 ? 10.695 0.195 -6.633 1 56.75 91 LYS A C 1
ATOM 698 O O . LYS A 1 91 ? 11.195 0.172 -5.504 1 56.75 91 LYS A O 1
ATOM 703 N N . ASP A 1 92 ? 10.125 1.018 -7.059 1 49.47 92 ASP A N 1
ATOM 704 C CA . ASP A 1 92 ? 10.016 2.223 -6.246 1 49.47 92 ASP A CA 1
ATOM 705 C C . ASP A 1 92 ? 9 2.037 -5.121 1 49.47 92 ASP A C 1
ATOM 707 O O . ASP A 1 92 ? 8.93 2.852 -4.199 1 49.47 92 ASP A O 1
ATOM 711 N N . SER A 1 93 ? 8.266 0.805 -5.191 1 47.16 93 SER A N 1
ATOM 712 C CA . SER A 1 93 ? 7.137 0.682 -4.277 1 47.16 93 SER A CA 1
ATOM 713 C C . SER A 1 93 ? 7.504 -0.146 -3.051 1 47.16 93 SER A C 1
ATOM 715 O O . SER A 1 93 ? 6.656 -0.399 -2.191 1 47.16 93 SER A O 1
ATOM 717 N N . ILE A 1 94 ? 8.609 -0.996 -3.098 1 43.56 94 ILE A N 1
ATOM 718 C CA . ILE A 1 94 ? 8.938 -1.935 -2.029 1 43.56 94 ILE A CA 1
ATOM 719 C C . ILE A 1 94 ? 8.469 -1.378 -0.689 1 43.56 94 ILE A C 1
ATOM 721 O O . ILE A 1 94 ? 8.203 -2.137 0.248 1 43.56 94 ILE A O 1
ATOM 725 N N . PHE A 1 95 ? 8.711 -0.123 -0.461 1 43.41 95 PHE A N 1
ATOM 726 C CA . PHE A 1 95 ? 8.461 0.403 0.875 1 43.41 95 PHE A CA 1
ATOM 727 C C . PHE A 1 95 ? 7 0.2 1.27 1 43.41 95 PHE A C 1
ATOM 729 O O . PHE A 1 95 ? 6.602 0.528 2.389 1 43.41 95 PHE A O 1
ATOM 736 N N . ASP A 1 96 ? 6.277 -0.204 0.297 1 44.09 96 ASP A N 1
ATOM 737 C CA . ASP A 1 96 ? 4.871 -0.288 0.682 1 44.09 96 ASP A CA 1
ATOM 738 C C . ASP A 1 96 ? 4.684 -1.235 1.863 1 44.09 96 ASP A C 1
ATOM 740 O O . ASP A 1 96 ? 3.842 -0.993 2.73 1 44.09 96 ASP A O 1
ATOM 744 N N . MET A 1 97 ? 5.297 -2.475 1.801 1 39.5 97 MET A N 1
ATOM 745 C CA . MET A 1 97 ? 5.207 -3.449 2.883 1 39.5 97 MET A CA 1
ATOM 746 C C . MET A 1 97 ? 5.656 -2.838 4.207 1 39.5 97 MET A C 1
ATOM 748 O O . MET A 1 97 ? 5.109 -3.162 5.262 1 39.5 97 MET A O 1
ATOM 752 N N . ALA A 1 98 ? 6.992 -2.355 4.09 1 38.47 98 ALA A N 1
ATOM 753 C CA . ALA A 1 98 ? 7.375 -1.735 5.355 1 38.47 98 ALA A CA 1
ATOM 754 C C . ALA A 1 98 ? 6.227 -0.92 5.941 1 38.47 98 ALA A C 1
ATOM 756 O O . ALA A 1 98 ? 6.289 -0.478 7.09 1 38.47 98 ALA A O 1
ATOM 757 N N . ARG A 1 99 ? 5.422 -0.74 5.094 1 41.56 99 ARG A N 1
ATOM 758 C CA . ARG A 1 99 ? 4.172 -0.048 5.391 1 41.56 99 ARG A CA 1
ATOM 759 C C . ARG A 1 99 ? 3.441 -0.71 6.555 1 41.56 99 ARG A C 1
ATOM 761 O O . ARG A 1 99 ? 2.854 -0.027 7.398 1 41.56 99 ARG A O 1
ATOM 768 N N . GLY A 1 100 ? 3.111 -2.012 6.34 1 40.34 100 GLY A N 1
ATOM 769 C CA . GLY A 1 100 ? 2.463 -2.746 7.414 1 40.34 100 GLY A CA 1
ATOM 770 C C . GLY A 1 100 ? 3.217 -2.676 8.727 1 40.34 100 GLY A C 1
ATOM 771 O O . GLY A 1 100 ? 2.621 -2.799 9.797 1 40.34 100 GLY A O 1
ATOM 772 N N . ARG A 1 101 ? 4.402 -3.355 8.547 1 36.97 101 ARG A N 1
ATOM 773 C CA . ARG A 1 101 ? 5.074 -3.293 9.844 1 36.97 101 ARG A CA 1
ATOM 774 C C . ARG A 1 101 ? 5.172 -1.854 10.336 1 36.97 101 ARG A C 1
ATOM 776 O O . ARG A 1 101 ? 5.508 -1.615 11.5 1 36.97 101 ARG A O 1
ATOM 783 N N . LEU A 1 102 ? 5.848 -1.24 9.469 1 38.22 102 LEU A N 1
ATOM 784 C CA . LEU A 1 102 ? 6.207 0.079 9.977 1 38.22 102 LEU A CA 1
ATOM 785 C C . LEU A 1 102 ? 5.051 0.701 10.75 1 38.22 102 LEU A C 1
ATOM 787 O O . LEU A 1 102 ? 5.219 1.113 11.898 1 38.22 102 LEU A O 1
ATOM 791 N N . ALA A 1 103 ? 4.457 1.882 10.078 1 41.16 103 ALA A N 1
ATOM 792 C CA . ALA A 1 103 ? 4.312 3.098 10.875 1 41.16 103 ALA A CA 1
ATOM 793 C C . ALA A 1 103 ? 3.324 2.889 12.016 1 41.16 103 ALA A C 1
ATOM 795 O O . ALA A 1 103 ? 2.352 2.145 11.875 1 41.16 103 ALA A O 1
ATOM 796 N N . GLY A 1 104 ? 3.623 2.867 13.07 1 38.41 104 GLY A N 1
ATOM 797 C CA . GLY A 1 104 ? 2.898 3.26 14.273 1 38.41 104 GLY A CA 1
ATOM 798 C C . GLY A 1 104 ? 1.604 3.992 13.977 1 38.41 104 GLY A C 1
ATOM 799 O O . GLY A 1 104 ? 0.897 4.41 14.891 1 38.41 104 GLY A O 1
ATOM 800 N N . SER A 1 105 ? 1.58 4.727 12.789 1 44.03 105 SER A N 1
ATOM 801 C CA . SER A 1 105 ? 0.38 5.555 12.719 1 44.03 105 SER A CA 1
ATOM 802 C C . SER A 1 105 ? -0.762 4.812 12.031 1 44.03 105 SER A C 1
ATOM 804 O O . SER A 1 105 ? -0.6 4.305 10.922 1 44.03 105 SER A O 1
ATOM 806 N N . ASP A 1 106 ? -1.399 3.859 12.477 1 52.16 106 ASP A N 1
ATOM 807 C CA . ASP A 1 106 ? -2.717 3.369 12.086 1 52.16 106 ASP A CA 1
ATOM 808 C C . ASP A 1 106 ? -3.66 4.527 11.766 1 52.16 106 ASP A C 1
ATOM 810 O O . ASP A 1 106 ? -4.871 4.422 11.969 1 52.16 106 ASP A O 1
ATOM 814 N N . LYS A 1 107 ? -3.162 5.574 11.211 1 69.25 107 LYS A N 1
ATOM 815 C CA . LYS A 1 107 ? -4.07 6.703 11.023 1 69.25 107 LYS A CA 1
ATOM 816 C C . LYS A 1 107 ? -4.387 6.918 9.547 1 69.25 107 LYS A C 1
ATOM 818 O O . LYS A 1 107 ? -3.504 7.266 8.766 1 69.25 107 LYS A O 1
ATOM 823 N N . TYR A 1 108 ? -5.633 6.484 9.078 1 76.5 108 TYR A N 1
ATOM 824 C CA . TYR A 1 108 ? -5.973 6.602 7.664 1 76.5 108 TYR A CA 1
ATOM 825 C C . TYR A 1 108 ? -7.152 7.543 7.461 1 76.5 108 TYR A C 1
ATOM 827 O O . TYR A 1 108 ? -8.031 7.641 8.32 1 76.5 108 TYR A O 1
ATOM 835 N N . LEU A 1 109 ? -7.117 8.258 6.258 1 83.56 109 LEU A N 1
ATOM 836 C CA . LEU A 1 109 ? -8.211 9.086 5.766 1 83.56 109 LEU A CA 1
ATOM 837 C C . LEU A 1 109 ? -8.406 8.891 4.266 1 83.56 109 LEU A C 1
ATOM 839 O O . LEU A 1 109 ? -7.449 8.969 3.494 1 83.56 109 LEU A O 1
ATOM 843 N N . THR A 1 110 ? -9.594 8.539 3.85 1 83.25 110 THR A N 1
ATOM 844 C CA . THR A 1 110 ? -9.891 8.25 2.451 1 83.25 110 THR A CA 1
ATOM 845 C C . THR A 1 110 ? -10.109 9.539 1.667 1 83.25 110 THR A C 1
ATOM 847 O O . THR A 1 110 ? -10.656 10.516 2.197 1 83.25 110 THR A O 1
ATOM 850 N N . LYS A 1 111 ? -9.594 9.539 0.422 1 86.06 111 LYS A N 1
ATOM 851 C CA . LYS A 1 111 ? -9.914 10.586 -0.543 1 86.06 111 LYS A CA 1
ATOM 852 C C . LYS A 1 111 ? -11.062 10.164 -1.457 1 86.06 111 LYS A C 1
ATOM 854 O O . LYS A 1 111 ? -11.164 8.992 -1.832 1 86.06 111 LYS A O 1
ATOM 859 N N . PRO A 1 112 ? -11.93 11.117 -1.88 1 88.38 112 PRO A N 1
ATOM 860 C CA . PRO A 1 112 ? -11.977 12.5 -1.405 1 88.38 112 PRO A CA 1
ATOM 861 C C . PRO A 1 112 ? -12.422 12.609 0.05 1 88.38 112 PRO A C 1
ATOM 863 O O . PRO A 1 112 ? -13.164 11.75 0.537 1 88.38 112 PRO A O 1
ATOM 866 N N . PHE A 1 113 ? -11.922 13.609 0.772 1 92.81 113 PHE A N 1
ATOM 867 C CA . PHE A 1 113 ? -12.305 13.828 2.162 1 92.81 113 PHE A CA 1
ATOM 868 C C . PHE A 1 113 ? -13.078 15.133 2.312 1 92.81 113 PHE A C 1
ATOM 870 O O . PHE A 1 113 ? -12.914 16.062 1.516 1 92.81 113 PHE A O 1
ATOM 877 N N . THR A 1 114 ? -13.898 15.258 3.311 1 93.19 114 THR A N 1
ATOM 878 C CA . THR A 1 114 ? -14.602 16.469 3.705 1 93.19 114 THR A CA 1
ATOM 879 C C . THR A 1 114 ? -13.859 17.188 4.828 1 93.19 114 THR A C 1
ATOM 881 O O . THR A 1 114 ? -12.898 16.656 5.387 1 93.19 114 THR A O 1
ATOM 884 N N . LYS A 1 115 ? -14.43 18.312 5.082 1 94.56 115 LYS A N 1
ATOM 885 C CA . LYS A 1 115 ? -13.93 19.062 6.227 1 94.56 115 LYS A CA 1
ATOM 886 C C . LYS A 1 115 ? -14.031 18.25 7.512 1 94.56 115 LYS A C 1
ATOM 888 O O . LYS A 1 115 ? -13.07 18.156 8.273 1 94.56 115 LYS A O 1
ATOM 893 N N . GLN A 1 116 ? -15.117 17.672 7.648 1 93.69 116 GLN A N 1
ATOM 894 C CA . GLN A 1 116 ? -15.367 16.891 8.859 1 93.69 116 GLN A CA 1
ATOM 895 C C . GLN A 1 116 ? -14.43 15.695 8.953 1 93.69 116 GLN A C 1
ATOM 897 O O . GLN A 1 116 ? -13.977 15.336 10.039 1 93.69 116 GLN A O 1
ATOM 902 N N . ASP A 1 117 ? -14.102 15.109 7.84 1 92.25 117 ASP A N 1
ATOM 903 C CA . ASP A 1 117 ? -13.172 13.992 7.816 1 92.25 117 ASP A CA 1
ATOM 904 C C . ASP A 1 117 ? -11.797 14.414 8.328 1 92.25 117 ASP A C 1
ATOM 906 O O . ASP A 1 117 ? -11.188 13.719 9.148 1 92.25 117 ASP A O 1
ATOM 910 N N . LEU A 1 118 ? -11.367 15.516 7.809 1 94.44 118 LEU A N 1
ATOM 911 C CA . LEU A 1 118 ? -10.062 16.047 8.203 1 94.44 118 LEU A CA 1
ATOM 912 C C . LEU A 1 118 ? -10.031 16.344 9.695 1 94.44 118 LEU A C 1
ATOM 914 O O . LEU A 1 118 ? -9.086 15.961 10.391 1 94.44 118 LEU A O 1
ATOM 918 N N . LEU A 1 119 ? -11.078 16.984 10.219 1 92.5 119 LEU A N 1
ATOM 919 C CA . LEU A 1 119 ? -11.141 17.391 11.617 1 92.5 119 LEU A CA 1
ATOM 920 C C . LEU A 1 119 ? -11.188 16.188 12.539 1 92.5 119 LEU A C 1
ATOM 922 O O . LEU A 1 119 ? -10.508 16.156 13.57 1 92.5 119 LEU A O 1
ATOM 926 N N . SER A 1 120 ? -11.93 15.227 12.18 1 90.31 120 SER A N 1
ATOM 927 C CA . SER A 1 120 ? -12.031 14 12.969 1 90.31 120 SER A CA 1
ATOM 928 C C . SER A 1 120 ? -10.695 13.273 13.047 1 90.31 120 SER A C 1
ATOM 930 O O . SER A 1 120 ? -10.32 12.758 14.102 1 90.31 120 SER A O 1
ATOM 932 N N . ALA A 1 121 ? -10.008 13.25 11.93 1 88.56 121 ALA A N 1
ATOM 933 C CA . ALA A 1 121 ? -8.695 12.609 11.898 1 88.56 121 ALA A CA 1
ATOM 934 C C . ALA A 1 121 ? -7.715 13.312 12.828 1 88.56 121 ALA A C 1
ATOM 936 O O . ALA A 1 121 ? -6.969 12.664 13.562 1 88.56 121 ALA A O 1
ATOM 937 N N . ILE A 1 122 ? -7.762 14.617 12.805 1 92.81 122 ILE A N 1
ATOM 938 C CA . ILE A 1 122 ? -6.871 15.398 13.648 1 92.81 122 ILE A CA 1
ATOM 939 C C . ILE A 1 122 ? -7.227 15.188 15.117 1 92.81 122 ILE A C 1
ATOM 941 O O . ILE A 1 122 ? -6.352 14.945 15.945 1 92.81 122 ILE A O 1
ATOM 945 N N . GLN A 1 123 ? -8.516 15.203 15.391 1 87.56 123 GLN A N 1
ATOM 946 C CA . GLN A 1 123 ? -8.984 15.039 16.766 1 87.56 123 GLN A CA 1
ATOM 947 C C . GLN A 1 123 ? -8.586 13.68 17.312 1 87.56 123 GLN A C 1
ATOM 949 O O . GLN A 1 123 ? -8.266 13.555 18.5 1 87.56 123 GLN A O 1
ATOM 954 N N . THR A 1 124 ? -8.539 12.797 16.516 1 85.25 124 THR A N 1
ATOM 955 C CA . THR A 1 124 ? -8.281 11.422 16.922 1 85.25 124 THR A CA 1
ATOM 956 C C . THR A 1 124 ? -6.789 11.211 17.172 1 85.25 124 THR A C 1
ATOM 958 O O . THR A 1 124 ? -6.402 10.445 18.062 1 85.25 124 THR A O 1
ATOM 961 N N . HIS A 1 125 ? -5.953 11.992 16.469 1 85.38 125 HIS A N 1
ATOM 962 C CA . HIS A 1 125 ? -4.562 11.555 16.438 1 85.38 125 HIS A CA 1
ATOM 963 C C . HIS A 1 125 ? -3.639 12.625 17.016 1 85.38 125 HIS A C 1
ATOM 965 O O . HIS A 1 125 ? -2.461 12.367 17.266 1 85.38 125 HIS A O 1
ATOM 971 N N . VAL A 1 126 ? -4.203 13.789 17.094 1 87.25 126 VAL A N 1
ATOM 972 C CA . VAL A 1 126 ? -3.4 14.891 17.625 1 87.25 126 VAL A CA 1
ATOM 973 C C . VAL A 1 126 ? -3.852 15.227 19.047 1 87.25 126 VAL A C 1
ATOM 975 O O . VAL A 1 126 ? -5.051 15.359 19.297 1 87.25 126 VAL A O 1
ATOM 978 N N . LYS A 1 127 ? -2.998 15.156 19.953 1 80.56 127 LYS A N 1
ATOM 979 C CA . LYS A 1 127 ? -3.303 15.617 21.312 1 80.56 127 LYS A CA 1
ATOM 980 C C . LYS A 1 127 ? -3.518 17.125 21.344 1 80.56 127 LYS A C 1
ATOM 982 O O . LYS A 1 127 ? -2.559 17.891 21.266 1 80.56 127 LYS A O 1
ATOM 987 N N . LEU A 1 128 ? -4.707 17.391 21.25 1 77.06 128 LEU A N 1
ATOM 988 C CA . LEU A 1 128 ? -5.035 18.812 21.25 1 77.06 128 LEU A CA 1
ATOM 989 C C . LEU A 1 128 ? -5.191 19.328 22.672 1 77.06 128 LEU A C 1
ATOM 991 O O . LEU A 1 128 ? -5.68 18.625 23.547 1 77.06 128 LEU A O 1
ATOM 995 N N . THR A 1 129 ? -4.285 20.078 23.094 1 59.66 129 THR A N 1
ATOM 996 C CA . THR A 1 129 ? -4.422 20.656 24.422 1 59.66 129 THR A CA 1
ATOM 997 C C . THR A 1 129 ? -5.688 21.5 24.516 1 59.66 129 THR A C 1
ATOM 999 O O . THR A 1 129 ? -6.031 22.234 23.578 1 59.66 129 THR A O 1
ATOM 1002 N N . THR A 1 130 ? -6.719 20.891 25.062 1 55.19 130 THR A N 1
ATOM 1003 C CA . THR A 1 130 ? -7.902 21.703 25.344 1 55.19 130 THR A CA 1
ATOM 1004 C C . THR A 1 130 ? -7.504 23.078 25.875 1 55.19 130 THR A C 1
ATOM 1006 O O . THR A 1 130 ? -6.484 23.219 26.547 1 55.19 130 THR A O 1
ATOM 1009 N N . ALA A 1 131 ? -7.715 24.109 25.188 1 50.34 131 ALA A N 1
ATOM 1010 C CA . ALA A 1 131 ? -7.535 25.453 25.719 1 50.34 131 ALA A CA 1
ATOM 1011 C C . ALA A 1 131 ? -7.91 25.5 27.203 1 50.34 131 ALA A C 1
ATOM 1013 O O . ALA A 1 131 ? -8.953 24.984 27.609 1 50.34 131 ALA A O 1
ATOM 1014 N N . ALA A 1 132 ? -6.957 25.484 28.047 1 48.72 132 ALA A N 1
ATOM 1015 C CA . ALA A 1 132 ? -7.309 25.781 29.422 1 48.72 132 ALA A CA 1
ATOM 1016 C C . ALA A 1 132 ? -8.438 26.812 29.5 1 48.72 132 ALA A C 1
ATOM 1018 O O . ALA A 1 132 ? -8.469 27.75 28.703 1 48.72 132 ALA A O 1
ATOM 1019 N N . PRO A 1 133 ? -9.648 26.453 29.938 1 48.62 133 PRO A N 1
ATOM 1020 C CA . PRO A 1 133 ? -10.633 27.531 30.125 1 48.62 133 PRO A CA 1
ATOM 1021 C C . PRO A 1 133 ? -10 28.844 30.562 1 48.62 133 PRO A C 1
ATOM 1023 O O . PRO A 1 133 ? -9.07 28.844 31.375 1 48.62 133 PRO A O 1
ATOM 1026 N N . ALA A 1 134 ? -9.789 29.812 29.672 1 47.19 134 ALA A N 1
ATOM 1027 C CA . ALA A 1 134 ? -9.359 31.141 30.125 1 47.19 134 ALA A CA 1
ATOM 1028 C C . ALA A 1 134 ? -9.875 31.438 31.531 1 47.19 134 ALA A C 1
ATOM 1030 O O . ALA A 1 134 ? -11.055 31.219 31.812 1 47.19 134 ALA A O 1
ATOM 1031 N N . ALA A 1 135 ? -9.156 31.312 32.5 1 49.12 135 ALA A N 1
ATOM 1032 C CA . ALA A 1 135 ? -9.477 31.781 33.844 1 49.12 135 ALA A CA 1
ATOM 1033 C C . ALA A 1 135 ? -10.172 33.156 33.812 1 49.12 135 ALA A C 1
ATOM 1035 O O . ALA A 1 135 ? -9.641 34.094 33.219 1 49.12 135 ALA A O 1
ATOM 1036 N N . LEU A 1 136 ? -11.508 33.25 33.688 1 45.94 136 LEU A N 1
ATOM 1037 C CA . LEU A 1 136 ? -12.18 34.531 33.875 1 45.94 136 LEU A CA 1
ATOM 1038 C C . LEU A 1 136 ? -11.445 35.375 34.906 1 45.94 136 LEU A C 1
ATOM 1040 O O . LEU A 1 136 ? -11.062 34.875 35.969 1 45.94 136 LEU A O 1
ATOM 1044 N N . PRO A 1 137 ? -10.75 36.312 34.438 1 45.94 137 PRO A N 1
ATOM 1045 C CA . PRO A 1 137 ? -10.148 37.156 35.5 1 45.94 137 PRO A CA 1
ATOM 1046 C C . PRO A 1 137 ? -11.047 37.312 36.719 1 45.94 137 PRO A C 1
ATOM 1048 O O . PRO A 1 137 ? -12.273 37.25 36.594 1 45.94 137 PRO A O 1
ATOM 1051 N N . GLU A 1 138 ? -10.812 36.656 37.812 1 45.81 138 GLU A N 1
ATOM 1052 C CA . GLU A 1 138 ? -11.492 37.125 39.031 1 45.81 138 GLU A CA 1
ATOM 1053 C C . GLU A 1 138 ? -11.695 38.625 39.031 1 45.81 138 GLU A C 1
ATOM 1055 O O . GLU A 1 138 ? -10.742 39.375 38.812 1 45.81 138 GLU A O 1
ATOM 1060 N N . GLY A 1 139 ? -12.805 39.156 38.5 1 35.66 139 GLY A N 1
ATOM 1061 C CA . GLY A 1 139 ? -13.125 40.5 38.969 1 35.66 139 GLY A CA 1
ATOM 1062 C C . GLY A 1 139 ? -12.992 40.688 40.438 1 35.66 139 GLY A C 1
ATOM 1063 O O . GLY A 1 139 ? -13.07 39.719 41.219 1 35.66 139 GLY A O 1
ATOM 1064 N N . MET B 1 1 ? -20.938 20.156 21.188 1 43.06 1 MET B N 1
ATOM 1065 C CA . MET B 1 1 ? -19.625 19.531 21.359 1 43.06 1 MET B CA 1
ATOM 1066 C C . MET B 1 1 ? -18.516 20.578 21.266 1 43.06 1 MET B C 1
ATOM 1068 O O . MET B 1 1 ? -18.578 21.484 20.438 1 43.06 1 MET B O 1
ATOM 1072 N N . PRO B 1 2 ? -17.859 20.859 22.234 1 53.03 2 PRO B N 1
ATOM 1073 C CA . PRO B 1 2 ? -16.984 22.031 22.125 1 53.03 2 PRO B CA 1
ATOM 1074 C C . PRO B 1 2 ? -16.172 22.047 20.828 1 53.03 2 PRO B C 1
ATOM 1076 O O . PRO B 1 2 ? -15.781 21 20.328 1 53.03 2 PRO B O 1
ATOM 1079 N N . GLU B 1 3 ? -16.453 22.984 20.016 1 64.88 3 GLU B N 1
ATOM 1080 C CA . GLU B 1 3 ? -15.789 23.141 18.719 1 64.88 3 GLU B CA 1
ATOM 1081 C C . GLU B 1 3 ? -14.273 23.078 18.875 1 64.88 3 GLU B C 1
ATOM 1083 O O . GLU B 1 3 ? -13.703 23.719 19.766 1 64.88 3 GLU B O 1
ATOM 1088 N N . LEU B 1 4 ? -13.711 22.062 18.453 1 71.31 4 LEU B N 1
ATOM 1089 C CA . LEU B 1 4 ? -12.258 21.906 18.516 1 71.31 4 LEU B CA 1
ATOM 1090 C C . LEU B 1 4 ? -11.555 23.125 17.906 1 71.31 4 LEU B C 1
ATOM 1092 O O . LEU B 1 4 ? -11.938 23.594 16.844 1 71.31 4 LEU B O 1
ATOM 1096 N N . ASP B 1 5 ? -10.844 23.812 18.812 1 86.19 5 ASP B N 1
ATOM 1097 C CA . ASP B 1 5 ? -10.047 24.938 18.312 1 86.19 5 ASP B CA 1
ATOM 1098 C C . ASP B 1 5 ? -8.742 24.453 17.688 1 86.19 5 ASP B C 1
ATOM 1100 O O . ASP B 1 5 ? -7.844 24 18.391 1 86.19 5 ASP B O 1
ATOM 1104 N N . LEU B 1 6 ? -8.656 24.516 16.391 1 91.62 6 LEU B N 1
ATOM 1105 C CA . LEU B 1 6 ? -7.465 24.062 15.68 1 91.62 6 LEU B CA 1
ATOM 1106 C C . LEU B 1 6 ? -6.59 25.25 15.289 1 91.62 6 LEU B C 1
ATOM 1108 O O . LEU B 1 6 ? -5.668 25.094 14.477 1 91.62 6 LEU B O 1
ATOM 1112 N N . SER B 1 7 ? -6.992 26.391 15.891 1 93.38 7 SER B N 1
ATOM 1113 C CA . SER B 1 7 ? -6.238 27.594 15.539 1 93.38 7 SER B CA 1
ATOM 1114 C C . SER B 1 7 ? -4.762 27.438 15.875 1 93.38 7 SER B C 1
ATOM 1116 O O . SER B 1 7 ? -4.414 27.031 16.984 1 93.38 7 SER B O 1
ATOM 1118 N N . GLY B 1 8 ? -3.914 27.672 14.867 1 94.81 8 GLY B N 1
ATOM 1119 C CA . GLY B 1 8 ? -2.48 27.656 15.102 1 94.81 8 GLY B CA 1
ATOM 1120 C C . GLY B 1 8 ? -1.863 26.281 14.922 1 94.81 8 GLY B C 1
ATOM 1121 O O . GLY B 1 8 ? -0.641 26.141 14.977 1 94.81 8 GLY B O 1
ATOM 1122 N N . LEU B 1 9 ? -2.73 25.297 14.727 1 95.94 9 LEU B N 1
ATOM 1123 C CA . LEU B 1 9 ? -2.209 23.953 14.5 1 95.94 9 LEU B CA 1
ATOM 1124 C C . LEU B 1 9 ? -1.413 23.891 13.195 1 95.94 9 LEU B C 1
ATOM 1126 O O . LEU B 1 9 ? -1.862 24.391 12.164 1 95.94 9 LEU B O 1
ATOM 1130 N N . LYS B 1 10 ? -0.199 23.391 13.25 1 97.88 10 LYS B N 1
ATOM 1131 C CA . LYS B 1 10 ? 0.659 23.266 12.07 1 97.88 10 LYS B CA 1
ATOM 1132 C C . LYS B 1 10 ? 0.445 21.922 11.375 1 97.88 10 LYS B C 1
ATOM 1134 O O . LYS B 1 10 ? 0.636 20.859 11.977 1 97.88 10 LYS B O 1
ATOM 1139 N N . VAL B 1 11 ? 0.098 22.016 10.055 1 98 11 VAL B N 1
ATOM 1140 C CA . VAL B 1 11 ? -0.247 20.812 9.297 1 98 11 VAL B CA 1
ATOM 1141 C C . VAL B 1 11 ? 0.567 20.766 8.008 1 98 11 VAL B C 1
ATOM 1143 O O . VAL B 1 11 ? 0.674 21.766 7.293 1 98 11 VAL B O 1
ATOM 1146 N N . VAL B 1 12 ? 1.224 19.625 7.754 1 98.25 12 VAL B N 1
ATOM 1147 C CA . VAL B 1 12 ? 1.811 19.375 6.441 1 98.25 12 VAL B CA 1
ATOM 1148 C C . VAL B 1 12 ? 0.951 18.375 5.676 1 98.25 12 VAL B C 1
ATOM 1150 O O . VAL B 1 12 ? 0.547 17.344 6.223 1 98.25 12 VAL B O 1
ATOM 1153 N N . VAL B 1 13 ? 0.611 18.703 4.449 1 98.19 13 VAL B N 1
ATOM 1154 C CA . VAL B 1 13 ? -0.131 17.812 3.566 1 98.19 13 VAL B CA 1
ATOM 1155 C C . VAL B 1 13 ? 0.719 17.469 2.344 1 98.19 13 VAL B C 1
ATOM 1157 O O . VAL B 1 13 ? 1.217 18.375 1.657 1 98.19 13 VAL B O 1
ATOM 1160 N N . VAL B 1 14 ? 0.884 16.141 2.115 1 96.56 14 VAL B N 1
ATOM 1161 C CA . VAL B 1 14 ? 1.702 15.656 1.011 1 96.56 14 VAL B CA 1
ATOM 1162 C C . VAL B 1 14 ? 0.833 14.867 0.033 1 96.56 14 VAL B C 1
ATOM 1164 O O . VAL B 1 14 ? 0.259 13.836 0.395 1 96.56 14 VAL B O 1
ATOM 1167 N N . ASP B 1 15 ? 0.73 15.391 -1.159 1 94.31 15 ASP B N 1
ATOM 1168 C CA . ASP B 1 15 ? -0.056 14.766 -2.223 1 94.31 15 ASP B CA 1
ATOM 1169 C C . ASP B 1 15 ? 0.415 15.234 -3.598 1 94.31 15 ASP B C 1
ATOM 1171 O O . ASP B 1 15 ? 0.75 16.406 -3.779 1 94.31 15 ASP B O 1
ATOM 1175 N N . ASP B 1 16 ? 0.408 14.305 -4.566 1 89.94 16 ASP B N 1
ATOM 1176 C CA . ASP B 1 16 ? 0.906 14.719 -5.875 1 89.94 16 ASP B CA 1
ATOM 1177 C C . ASP B 1 16 ? -0.204 15.359 -6.707 1 89.94 16 ASP B C 1
ATOM 1179 O O . ASP B 1 16 ? 0.042 15.844 -7.816 1 89.94 16 ASP B O 1
ATOM 1183 N N . SER B 1 17 ? -1.362 15.438 -6.16 1 91.69 17 SER B N 1
ATOM 1184 C CA . SER B 1 17 ? -2.479 16.125 -6.809 1 91.69 17 SER B CA 1
ATOM 1185 C C . SER B 1 17 ? -2.65 17.531 -6.273 1 91.69 17 SER B C 1
ATOM 1187 O O . SER B 1 17 ? -2.98 17.734 -5.102 1 91.69 17 SER B O 1
ATOM 1189 N N . LYS B 1 18 ? -2.555 18.484 -7.137 1 95.56 18 LYS B N 1
ATOM 1190 C CA . LYS B 1 18 ? -2.742 19.891 -6.746 1 95.56 18 LYS B CA 1
ATOM 1191 C C . LYS B 1 18 ? -4.152 20.125 -6.219 1 95.56 18 LYS B C 1
ATOM 1193 O O . LYS B 1 18 ? -4.352 20.922 -5.305 1 95.56 18 LYS B O 1
ATOM 1198 N N . THR B 1 19 ? -5.027 19.453 -6.793 1 95.44 19 THR B N 1
ATOM 1199 C CA . THR B 1 19 ? -6.426 19.594 -6.406 1 95.44 19 THR B CA 1
ATOM 1200 C C . THR B 1 19 ? -6.629 19.172 -4.949 1 95.44 19 THR B C 1
ATOM 1202 O O . THR B 1 19 ? -7.254 19.891 -4.176 1 95.44 19 THR B O 1
ATOM 1205 N N . ILE B 1 20 ? -6.047 18.062 -4.566 1 95.12 20 ILE B N 1
ATOM 1206 C CA . ILE B 1 20 ? -6.152 17.562 -3.199 1 95.12 20 ILE B CA 1
ATOM 1207 C C . ILE B 1 20 ? -5.434 18.516 -2.242 1 95.12 20 ILE B C 1
ATOM 1209 O O . ILE B 1 20 ? -5.949 18.828 -1.165 1 95.12 20 ILE B O 1
ATOM 1213 N N . LEU B 1 21 ? -4.285 19 -2.637 1 97.44 21 LEU B N 1
ATOM 1214 C CA . LEU B 1 21 ? -3.518 19.922 -1.811 1 97.44 21 LEU B CA 1
ATOM 1215 C C . LEU B 1 21 ? -4.305 21.219 -1.562 1 97.44 21 LEU B C 1
ATOM 1217 O O . LEU B 1 21 ? -4.379 21.688 -0.427 1 97.44 21 LEU B O 1
ATOM 1221 N N . ARG B 1 22 ? -4.918 21.703 -2.551 1 97.56 22 ARG B N 1
ATOM 1222 C CA . ARG B 1 22 ? -5.695 22.938 -2.443 1 97.56 22 ARG B CA 1
ATOM 1223 C C . ARG B 1 22 ? -6.922 22.734 -1.559 1 97.56 22 ARG B C 1
ATOM 1225 O O . ARG B 1 22 ? -7.246 23.594 -0.732 1 97.56 22 ARG B O 1
ATOM 1232 N N . THR B 1 23 ? -7.582 21.672 -1.779 1 96.94 23 THR B N 1
ATOM 1233 C CA . THR B 1 23 ? -8.758 21.359 -0.979 1 96.94 23 THR B CA 1
ATOM 1234 C C . THR B 1 23 ? -8.406 21.297 0.504 1 96.94 23 THR B C 1
ATOM 1236 O O . THR B 1 23 ? -9.078 21.922 1.335 1 96.94 23 THR B O 1
ATOM 1239 N N . ALA B 1 24 ? -7.363 20.578 0.816 1 97.62 24 ALA B N 1
ATOM 1240 C CA . ALA B 1 24 ? -6.922 20.469 2.205 1 97.62 24 ALA B CA 1
ATOM 1241 C C . ALA B 1 24 ? -6.559 21.844 2.775 1 97.62 24 ALA B C 1
ATOM 1243 O O . ALA B 1 24 ? -6.914 22.156 3.91 1 97.62 24 ALA B O 1
ATOM 1244 N N . GLU B 1 25 ? -5.809 22.594 2.008 1 98.19 25 GLU B N 1
ATOM 1245 C CA . GLU B 1 25 ? -5.398 23.922 2.439 1 98.19 25 GLU B CA 1
ATOM 1246 C C . GLU B 1 25 ? -6.609 24.781 2.777 1 98.19 25 GLU B C 1
ATOM 1248 O O . GLU B 1 25 ? -6.621 25.484 3.799 1 98.19 25 GLU B O 1
ATOM 1253 N N . VAL B 1 26 ? -7.562 24.781 1.941 1 98.06 26 VAL B N 1
ATOM 1254 C CA . VAL B 1 26 ? -8.75 25.609 2.129 1 98.06 26 VAL B CA 1
ATOM 1255 C C . VAL B 1 26 ? -9.516 25.141 3.365 1 98.06 26 VAL B C 1
ATOM 1257 O O . VAL B 1 26 ? -9.828 25.938 4.25 1 98.06 26 VAL B O 1
ATOM 1260 N N . LEU B 1 27 ? -9.789 23.922 3.51 1 97.06 27 LEU B N 1
ATOM 1261 C CA . LEU B 1 27 ? -10.602 23.375 4.59 1 97.06 27 LEU B CA 1
ATOM 1262 C C . LEU B 1 27 ? -9.922 23.578 5.938 1 97.06 27 LEU B C 1
ATOM 1264 O O . LEU B 1 27 ? -10.555 24 6.906 1 97.06 27 LEU B O 1
ATOM 1268 N N . LEU B 1 28 ? -8.633 23.281 5.957 1 97.25 28 LEU B N 1
ATOM 1269 C CA . LEU B 1 28 ? -7.902 23.406 7.215 1 97.25 28 LEU B CA 1
ATOM 1270 C C . LEU B 1 28 ? -7.617 24.859 7.547 1 97.25 28 LEU B C 1
ATOM 1272 O O . LEU B 1 28 ? -7.633 25.25 8.719 1 97.25 28 LEU B O 1
ATOM 1276 N N . GLY B 1 29 ? -7.336 25.594 6.492 1 97.19 29 GLY B N 1
ATOM 1277 C CA . GLY B 1 29 ? -7.152 27.016 6.691 1 97.19 29 GLY B CA 1
ATOM 1278 C C . GLY B 1 29 ? -8.359 27.688 7.316 1 97.19 29 GLY B C 1
ATOM 1279 O O . GLY B 1 29 ? -8.219 28.562 8.172 1 97.19 29 GLY B O 1
ATOM 1280 N N . GLU B 1 30 ? -9.508 27.297 6.949 1 96.06 30 GLU B N 1
ATOM 1281 C CA . GLU B 1 30 ? -10.758 27.828 7.48 1 96.06 30 GLU B CA 1
ATOM 1282 C C . GLU B 1 30 ? -10.875 27.562 8.977 1 96.06 30 GLU B C 1
ATOM 1284 O O . GLU B 1 30 ? -11.625 28.25 9.68 1 96.06 30 GLU B O 1
ATOM 1289 N N . GLN B 1 31 ? -10.141 26.609 9.422 1 94.31 31 GLN B N 1
ATOM 1290 C CA . GLN B 1 31 ? -10.188 26.25 10.836 1 94.31 31 GLN B CA 1
ATOM 1291 C C . GLN B 1 31 ? -9.062 26.938 11.617 1 94.31 31 GLN B C 1
ATOM 1293 O O . GLN B 1 31 ? -8.891 26.688 12.805 1 94.31 31 GLN B O 1
ATOM 1298 N N . GLY B 1 32 ? -8.25 27.781 10.852 1 95.69 32 GLY B N 1
ATOM 1299 C CA . GLY B 1 32 ? -7.184 28.531 11.5 1 95.69 32 GLY B CA 1
ATOM 1300 C C . GLY B 1 32 ? -5.867 27.781 11.555 1 95.69 32 GLY B C 1
ATOM 1301 O O . GLY B 1 32 ? -4.934 28.203 12.242 1 95.69 32 GLY B O 1
ATOM 1302 N N . CYS B 1 33 ? -5.758 26.672 10.859 1 96.69 33 CYS B N 1
ATOM 1303 C CA . CYS B 1 33 ? -4.516 25.906 10.812 1 96.69 33 CYS B CA 1
ATOM 1304 C C . CYS B 1 33 ? -3.477 26.609 9.945 1 96.69 33 CYS B C 1
ATOM 1306 O O . CYS B 1 33 ? -3.828 27.344 9.023 1 96.69 33 CYS B O 1
ATOM 1308 N N . TRP B 1 34 ? -2.258 26.438 10.281 1 98.12 34 TRP B N 1
ATOM 1309 C CA . TRP B 1 34 ? -1.155 26.734 9.375 1 98.12 34 TRP B CA 1
ATOM 1310 C C . TRP B 1 34 ? -0.817 25.516 8.508 1 98.12 34 TRP B C 1
ATOM 1312 O O . TRP B 1 34 ? -0.409 24.484 9.031 1 98.12 34 TRP B O 1
ATOM 1322 N N . VAL B 1 35 ? -0.976 25.719 7.227 1 98.44 35 VAL B N 1
ATOM 1323 C CA . VAL B 1 35 ? -0.848 24.562 6.348 1 98.44 35 VAL B CA 1
ATOM 1324 C C . VAL B 1 35 ? 0.311 24.781 5.375 1 98.44 35 VAL B C 1
ATOM 1326 O O . VAL B 1 35 ? 0.419 25.828 4.754 1 98.44 35 VAL B O 1
ATOM 1329 N N . VAL B 1 36 ? 1.194 23.797 5.289 1 98.44 36 VAL B N 1
ATOM 1330 C CA . VAL B 1 36 ? 2.217 23.719 4.25 1 98.44 36 VAL B CA 1
ATOM 1331 C C . VAL B 1 36 ? 1.994 22.453 3.412 1 98.44 36 VAL B C 1
ATOM 1333 O O . VAL B 1 36 ? 1.675 21.391 3.947 1 98.44 36 VAL B O 1
ATOM 1336 N N . THR B 1 37 ? 2.176 22.578 2.088 1 98.06 37 THR B N 1
ATOM 1337 C CA . THR B 1 37 ? 1.926 21.438 1.202 1 98.06 37 THR B CA 1
ATOM 1338 C C . THR B 1 37 ? 3.201 21.047 0.469 1 98.06 37 THR B C 1
ATOM 1340 O O . THR B 1 37 ? 4.121 21.844 0.316 1 98.06 37 THR B O 1
ATOM 1343 N N . ALA B 1 38 ? 3.264 19.766 0.148 1 97.06 38 ALA B N 1
ATOM 1344 C CA . ALA B 1 38 ? 4.316 19.219 -0.696 1 97.06 38 ALA B CA 1
ATOM 1345 C C . ALA B 1 38 ? 3.729 18.297 -1.767 1 97.06 38 ALA B C 1
ATOM 1347 O O . ALA B 1 38 ? 2.783 17.547 -1.503 1 97.06 38 ALA B O 1
ATOM 1348 N N . SER B 1 39 ? 4.379 18.25 -2.928 1 95.38 39 SER B N 1
ATOM 1349 C CA . SER B 1 39 ? 3.82 17.5 -4.047 1 95.38 39 SER B CA 1
ATOM 1350 C C . SER B 1 39 ? 4.469 16.125 -4.176 1 95.38 39 SER B C 1
ATOM 1352 O O . SER B 1 39 ? 4.09 15.328 -5.039 1 95.38 39 SER B O 1
ATOM 1354 N N . ASP B 1 40 ? 5.473 15.891 -3.387 1 90 40 ASP B N 1
ATOM 1355 C CA . ASP B 1 40 ? 6.09 14.57 -3.367 1 90 40 ASP B CA 1
ATOM 1356 C C . ASP B 1 40 ? 6.797 14.312 -2.037 1 90 40 ASP B C 1
ATOM 1358 O O . ASP B 1 40 ? 7.016 15.242 -1.256 1 90 40 ASP B O 1
ATOM 1362 N N . GLY B 1 41 ? 7.16 13.078 -1.77 1 89.19 41 GLY B N 1
ATOM 1363 C CA . GLY B 1 41 ? 7.734 12.648 -0.504 1 89.19 41 GLY B CA 1
ATOM 1364 C C . GLY B 1 41 ? 9.07 13.312 -0.203 1 89.19 41 GLY B C 1
ATOM 1365 O O . GLY B 1 41 ? 9.352 13.648 0.947 1 89.19 41 GLY B O 1
ATOM 1366 N N . PHE B 1 42 ? 9.852 13.516 -1.285 1 86.56 42 PHE B N 1
ATOM 1367 C CA . PHE B 1 42 ? 11.172 14.102 -1.08 1 86.56 42 PHE B CA 1
ATOM 1368 C C . PHE B 1 42 ? 11.055 15.562 -0.644 1 86.56 42 PHE B C 1
ATOM 1370 O O . PHE B 1 42 ? 11.703 15.984 0.313 1 86.56 42 PHE B O 1
ATOM 1377 N N . GLU B 1 43 ? 10.211 16.281 -1.306 1 92.25 43 GLU B N 1
ATOM 1378 C CA . GLU B 1 43 ? 9.953 17.672 -0.965 1 92.25 43 GLU B CA 1
ATOM 1379 C C . GLU B 1 43 ? 9.391 17.797 0.448 1 92.25 43 GLU B C 1
ATOM 1381 O O . GLU B 1 43 ? 9.711 18.75 1.162 1 92.25 43 GLU B O 1
ATOM 1386 N N . SER B 1 44 ? 8.609 16.859 0.86 1 96.19 44 SER B N 1
ATOM 1387 C CA . SER B 1 44 ? 7.926 16.938 2.146 1 96.19 44 SER B CA 1
ATOM 1388 C C . SER B 1 44 ? 8.914 16.875 3.305 1 96.19 44 SER B C 1
ATOM 1390 O O . SER B 1 44 ? 8.695 17.5 4.348 1 96.19 44 SER B O 1
ATOM 1392 N N . LEU B 1 45 ? 10 16.188 3.156 1 92.69 45 LEU B N 1
ATOM 1393 C CA . LEU B 1 45 ? 10.969 16.031 4.238 1 92.69 45 LEU B CA 1
ATOM 1394 C C . LEU B 1 45 ? 11.602 17.359 4.613 1 92.69 45 LEU B C 1
ATOM 1396 O O . LEU B 1 45 ? 11.773 17.656 5.797 1 92.69 45 LEU B O 1
ATOM 1400 N N . ALA B 1 46 ? 11.906 18.156 3.602 1 94.19 46 ALA B N 1
ATOM 1401 C CA . ALA B 1 46 ? 12.453 19.5 3.859 1 94.19 46 ALA B CA 1
ATOM 1402 C C . ALA B 1 46 ? 11.438 20.375 4.582 1 94.19 46 ALA B C 1
ATOM 1404 O O . ALA B 1 46 ? 11.789 21.109 5.504 1 94.19 46 ALA B O 1
ATOM 1405 N N . LYS B 1 47 ? 10.18 20.266 4.184 1 96.81 47 LYS B N 1
ATOM 1406 C CA . LYS B 1 47 ? 9.125 21.078 4.793 1 96.81 47 LYS B CA 1
ATOM 1407 C C . LYS B 1 47 ? 8.891 20.656 6.246 1 96.81 47 LYS B C 1
ATOM 1409 O O . LYS B 1 47 ? 8.688 21.516 7.113 1 96.81 47 LYS B O 1
ATOM 1414 N N . ILE B 1 48 ? 8.938 19.438 6.465 1 96.44 48 ILE B N 1
ATOM 1415 C CA . ILE B 1 48 ? 8.734 18.922 7.816 1 96.44 48 ILE B CA 1
ATOM 1416 C C . ILE B 1 48 ? 9.852 19.406 8.734 1 96.44 48 ILE B C 1
ATOM 1418 O O . ILE B 1 48 ? 9.602 19.812 9.859 1 96.44 48 ILE B O 1
ATOM 1422 N N . ALA B 1 49 ? 11.008 19.359 8.195 1 93.94 49 ALA B N 1
ATOM 1423 C CA . ALA B 1 49 ? 12.172 19.781 8.969 1 93.94 49 ALA B CA 1
ATOM 1424 C C . ALA B 1 49 ? 12.086 21.25 9.359 1 93.94 49 ALA B C 1
ATOM 1426 O O . ALA B 1 49 ? 12.422 21.625 10.484 1 93.94 49 ALA B O 1
ATOM 1427 N N . SER B 1 50 ? 11.57 22.062 8.516 1 95.62 50 SER B N 1
ATOM 1428 C CA . SER B 1 50 ? 11.539 23.5 8.758 1 95.62 50 SER B CA 1
ATOM 1429 C C . SER B 1 50 ? 10.258 23.906 9.477 1 95.62 50 SER B C 1
ATOM 1431 O O . SER B 1 50 ? 10.281 24.781 10.352 1 95.62 50 SER B O 1
ATOM 1433 N N . PHE B 1 51 ?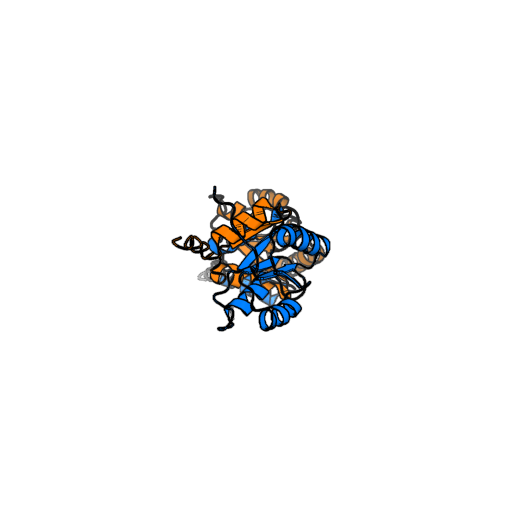 9.211 23.281 9.234 1 97.19 51 PHE B N 1
ATOM 1434 C CA . PHE B 1 51 ? 7.891 23.719 9.672 1 97.19 51 PHE B CA 1
ATOM 1435 C C . PHE B 1 51 ? 7.531 23.078 11.008 1 97.19 51 PHE B C 1
ATOM 1437 O O . PHE B 1 51 ? 6.715 23.609 11.758 1 97.19 51 PHE B O 1
ATOM 1444 N N . LYS B 1 52 ? 8.125 21.953 11.281 1 95.81 52 LYS B N 1
ATOM 1445 C CA . LYS B 1 52 ? 7.883 21.203 12.516 1 95.81 52 LYS B CA 1
ATOM 1446 C C . LYS B 1 52 ? 6.387 21.062 12.781 1 95.81 52 LYS B C 1
ATOM 1448 O O . LYS B 1 52 ? 5.879 21.578 13.781 1 95.81 52 LYS B O 1
ATOM 1453 N N . PRO B 1 53 ? 5.684 20.344 12 1 97.62 53 PRO B N 1
ATOM 1454 C CA . PRO B 1 53 ? 4.227 20.234 12.102 1 97.62 53 PRO B CA 1
ATOM 1455 C C . PRO B 1 53 ? 3.783 19.406 13.312 1 97.62 53 PRO B C 1
ATOM 1457 O O . PRO B 1 53 ? 4.582 18.656 13.883 1 97.62 53 PRO B O 1
ATOM 1460 N N . ASP B 1 54 ? 2.494 19.672 13.609 1 95.19 54 ASP B N 1
ATOM 1461 C CA . ASP B 1 54 ? 1.849 18.875 14.648 1 95.19 54 ASP B CA 1
ATOM 1462 C C . ASP B 1 54 ? 1.259 17.594 14.07 1 95.19 54 ASP B C 1
ATOM 1464 O O . ASP B 1 54 ? 1.027 16.625 14.805 1 95.19 54 ASP B O 1
ATOM 1468 N N . VAL B 1 55 ? 0.979 17.609 12.812 1 95.56 55 VAL B N 1
ATOM 1469 C CA . VAL B 1 55 ? 0.398 16.453 12.133 1 95.56 55 VAL B CA 1
ATOM 1470 C C . VAL B 1 55 ? 0.753 16.5 10.648 1 95.56 55 VAL B C 1
ATOM 1472 O O . VAL B 1 55 ? 0.919 17.594 10.07 1 95.56 55 VAL B O 1
ATOM 1475 N N . ILE B 1 56 ? 0.928 15.312 10.055 1 95.88 56 ILE B N 1
ATOM 1476 C CA . ILE B 1 56 ? 1.275 15.188 8.648 1 95.88 56 ILE B CA 1
ATOM 1477 C C . ILE B 1 56 ? 0.265 14.281 7.945 1 95.88 56 ILE B C 1
ATOM 1479 O O . ILE B 1 56 ? -0.033 13.188 8.43 1 95.88 56 ILE B O 1
ATOM 1483 N N . PHE B 1 57 ? -0.362 14.758 6.859 1 94.94 57 PHE B N 1
ATOM 1484 C CA . PHE B 1 57 ? -1.134 13.922 5.945 1 94.94 57 PHE B CA 1
ATOM 1485 C C . PHE B 1 57 ? -0.3 13.531 4.73 1 94.94 57 PHE B C 1
ATOM 1487 O O . PHE B 1 57 ? 0.315 14.391 4.094 1 94.94 57 PHE B O 1
ATOM 1494 N N . VAL B 1 58 ? -0.305 12.188 4.391 1 91.81 58 VAL B N 1
ATOM 1495 C CA . VAL B 1 58 ? 0.524 11.734 3.281 1 91.81 58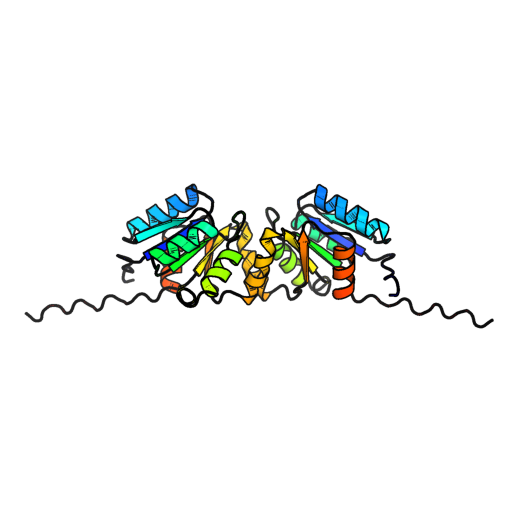 VAL B CA 1
ATOM 1496 C C . VAL B 1 58 ? -0.301 10.852 2.348 1 91.81 58 VAL B C 1
ATOM 1498 O O . VAL B 1 58 ? -0.878 9.852 2.779 1 91.81 58 VAL B O 1
ATOM 1501 N N . ASP B 1 59 ? -0.248 11.25 1.144 1 86.5 59 ASP B N 1
ATOM 1502 C CA . ASP B 1 59 ? -0.858 10.391 0.133 1 86.5 59 ASP B CA 1
ATOM 1503 C C . ASP B 1 59 ? -0.109 9.062 0.015 1 86.5 59 ASP B C 1
ATOM 1505 O O . ASP B 1 59 ? 1.123 9.039 0.015 1 86.5 59 ASP B O 1
ATOM 1509 N N . ILE B 1 60 ? -0.825 8.117 -0.109 1 78.88 60 ILE B N 1
ATOM 1510 C CA . ILE B 1 60 ? -0.212 6.797 -0.227 1 78.88 60 ILE B CA 1
ATOM 1511 C C . ILE B 1 60 ? 0.425 6.648 -1.607 1 78.88 60 ILE B C 1
ATOM 1513 O O . ILE B 1 60 ? 1.567 6.199 -1.725 1 78.88 60 ILE B O 1
ATOM 1517 N N . MET B 1 61 ? -0.368 6.957 -2.65 1 75.38 61 MET B N 1
ATOM 1518 C CA . MET B 1 61 ? 0.071 6.75 -4.027 1 75.38 61 MET B CA 1
ATOM 1519 C C . MET B 1 61 ? 0.731 8.008 -4.586 1 75.38 61 MET B C 1
ATOM 1521 O O . MET B 1 61 ? 0.044 8.93 -5.031 1 75.38 61 MET B O 1
ATOM 1525 N N . MET B 1 62 ? 2.029 8.094 -4.5 1 79.75 62 MET B N 1
ATOM 1526 C CA . MET B 1 62 ? 2.807 9.188 -5.09 1 79.75 62 MET B CA 1
ATOM 1527 C C . MET B 1 62 ? 3.979 8.641 -5.898 1 79.75 62 MET B C 1
ATOM 1529 O O . MET B 1 62 ? 4.496 7.562 -5.598 1 79.75 62 MET B O 1
ATOM 1533 N N . PRO B 1 63 ? 4.234 9.312 -6.945 1 69.88 63 PRO B N 1
ATOM 1534 C CA . PRO B 1 63 ? 5.414 8.891 -7.707 1 69.88 63 PRO B CA 1
ATOM 1535 C C . PRO B 1 63 ? 6.703 8.977 -6.898 1 69.88 63 PRO B C 1
ATOM 1537 O O . PRO B 1 63 ? 6.773 9.734 -5.922 1 69.88 63 PRO B O 1
ATOM 1540 N N . ARG B 1 64 ? 7.809 8.242 -7.273 1 73.44 64 ARG B N 1
ATOM 1541 C CA . ARG B 1 64 ? 9.133 8.227 -6.664 1 73.44 64 ARG B CA 1
ATOM 1542 C C . ARG B 1 64 ? 9.094 7.59 -5.277 1 73.44 64 ARG B C 1
ATOM 1544 O O . ARG B 1 64 ? 8.945 6.371 -5.152 1 73.44 64 ARG B O 1
ATOM 1551 N N . LEU B 1 65 ? 8.859 8.547 -4.246 1 70.94 65 LEU B N 1
ATOM 1552 C CA . LEU B 1 65 ? 8.633 8.07 -2.887 1 70.94 65 LEU B CA 1
ATOM 1553 C C . LEU B 1 65 ? 7.141 7.988 -2.582 1 70.94 65 LEU B C 1
ATOM 1555 O O . LEU B 1 65 ? 6.457 9.016 -2.508 1 70.94 65 LEU B O 1
ATOM 1559 N N . ASP B 1 66 ? 6.695 6.762 -2.475 1 73.38 66 ASP B N 1
ATOM 1560 C CA . ASP B 1 66 ? 5.277 6.668 -2.143 1 73.38 66 ASP B CA 1
ATOM 1561 C C . ASP B 1 66 ? 5.031 7.02 -0.677 1 73.38 66 ASP B C 1
ATOM 1563 O O . ASP B 1 66 ? 5.973 7.316 0.06 1 73.38 66 ASP B O 1
ATOM 1567 N N . GLY B 1 67 ? 3.74 7.102 -0.318 1 82.25 67 GLY B N 1
ATOM 1568 C CA . GLY B 1 67 ? 3.381 7.555 1.016 1 82.25 67 GLY B CA 1
ATOM 1569 C C . GLY B 1 67 ? 3.969 6.695 2.117 1 82.25 67 GLY B C 1
ATOM 1570 O O . GLY B 1 67 ? 4.363 7.203 3.168 1 82.25 67 GLY B O 1
ATOM 1571 N N . TYR B 1 68 ? 4.027 5.504 1.874 1 74.19 68 TYR B N 1
ATOM 1572 C CA . TYR B 1 68 ? 4.566 4.602 2.883 1 74.19 68 TYR B CA 1
ATOM 1573 C C . TYR B 1 68 ? 6.062 4.82 3.07 1 74.19 68 TYR B C 1
ATOM 1575 O O . TYR B 1 68 ? 6.562 4.805 4.199 1 74.19 68 TYR B O 1
ATOM 1583 N N . GLN B 1 69 ? 6.723 4.895 2.002 1 74.12 69 GLN B N 1
ATOM 1584 C CA . GLN B 1 69 ? 8.148 5.199 2.061 1 74.12 69 GLN B CA 1
ATOM 1585 C C . GLN B 1 69 ? 8.398 6.539 2.75 1 74.12 69 GLN B C 1
ATOM 1587 O O . GLN B 1 69 ? 9.312 6.664 3.568 1 74.12 69 GLN B O 1
ATOM 1592 N N . THR B 1 70 ? 7.594 7.438 2.365 1 84.12 70 THR B N 1
ATOM 1593 C CA . THR B 1 70 ? 7.695 8.75 2.988 1 84.12 70 THR B CA 1
ATOM 1594 C C . THR B 1 70 ? 7.48 8.656 4.496 1 84.12 70 THR B C 1
ATOM 1596 O O . THR B 1 70 ? 8.273 9.188 5.277 1 84.12 70 THR B O 1
ATOM 1599 N N . CYS B 1 71 ? 6.473 7.969 4.91 1 82.5 71 CYS B N 1
ATOM 1600 C CA . CYS B 1 71 ? 6.176 7.766 6.32 1 82.5 71 CYS B CA 1
ATOM 1601 C C . CYS B 1 71 ? 7.332 7.074 7.027 1 82.5 71 CYS B C 1
ATOM 1603 O O . CYS B 1 71 ? 7.707 7.461 8.141 1 82.5 71 CYS B O 1
ATOM 1605 N N . ALA B 1 72 ? 7.887 6.156 6.426 1 74.38 72 ALA B N 1
ATOM 1606 C CA . ALA B 1 72 ? 9.008 5.418 7.012 1 74.38 72 ALA B CA 1
ATOM 1607 C C . ALA B 1 72 ? 10.188 6.34 7.277 1 74.38 72 ALA B C 1
ATOM 1609 O O . ALA B 1 72 ? 10.828 6.254 8.328 1 74.38 72 ALA B O 1
ATOM 1610 N N . LEU B 1 73 ? 10.438 7.105 6.301 1 80.81 73 LEU B N 1
ATOM 1611 C CA . LEU B 1 73 ? 11.547 8.047 6.457 1 80.81 73 LEU B CA 1
ATOM 1612 C C . LEU B 1 73 ? 11.281 9.023 7.594 1 80.81 73 LEU B C 1
ATOM 1614 O O . LEU B 1 73 ? 12.188 9.344 8.367 1 80.81 73 LEU B O 1
ATOM 1618 N N . ILE B 1 74 ? 10.078 9.484 7.688 1 87 74 ILE B N 1
ATOM 1619 C CA . ILE B 1 74 ? 9.695 10.398 8.766 1 87 74 ILE B CA 1
ATOM 1620 C C . ILE B 1 74 ? 9.867 9.703 10.109 1 87 74 ILE B C 1
ATOM 1622 O O . ILE B 1 74 ? 10.484 10.258 11.023 1 87 74 ILE B O 1
ATOM 1626 N N . LYS B 1 75 ? 9.383 8.477 10.203 1 81.56 75 LYS B N 1
ATOM 1627 C CA . LYS B 1 75 ? 9.375 7.754 11.477 1 81.56 75 LYS B CA 1
ATOM 1628 C C . LYS B 1 75 ? 10.773 7.297 11.859 1 81.56 75 LYS B C 1
ATOM 1630 O O . LYS B 1 75 ? 11.047 7.012 13.031 1 81.56 75 LYS B O 1
ATOM 1635 N N . ALA B 1 76 ? 11.539 7.234 10.922 1 76.25 76 ALA B N 1
ATOM 1636 C CA . ALA B 1 76 ? 12.914 6.824 11.188 1 76.25 76 ALA B CA 1
ATOM 1637 C C . ALA B 1 76 ? 13.734 7.969 11.773 1 76.25 76 ALA B C 1
ATOM 1639 O O . ALA B 1 76 ? 14.82 7.754 12.312 1 76.25 76 ALA B O 1
ATOM 1640 N N . ASN B 1 77 ? 13.227 9.117 11.57 1 82.94 77 ASN B N 1
ATOM 1641 C CA . ASN B 1 77 ? 13.914 10.289 12.094 1 82.94 77 ASN B CA 1
ATOM 1642 C C . ASN B 1 77 ? 13.492 10.594 13.531 1 82.94 77 ASN B C 1
ATOM 1644 O O . ASN B 1 77 ? 12.312 10.836 13.797 1 82.94 77 ASN B O 1
ATOM 1648 N N . ARG B 1 78 ? 14.375 10.648 14.383 1 86.06 78 ARG B N 1
ATOM 1649 C CA . ARG B 1 78 ? 14.109 10.82 15.812 1 86.06 78 ARG B CA 1
ATOM 1650 C C . ARG B 1 78 ? 13.383 12.125 16.078 1 86.06 78 ARG B C 1
ATOM 1652 O O . ARG B 1 78 ? 12.586 12.219 17.031 1 86.06 78 ARG B O 1
ATOM 1659 N N . GLN B 1 79 ? 13.648 13.125 15.312 1 91.06 79 GLN B N 1
ATOM 1660 C CA . GLN B 1 79 ? 13.062 14.445 15.547 1 91.06 79 GLN B CA 1
ATOM 1661 C C . GLN B 1 79 ? 11.578 14.461 15.18 1 91.06 79 GLN B C 1
ATOM 1663 O O . GLN B 1 79 ? 10.805 15.219 15.75 1 91.06 79 GLN B O 1
ATOM 1668 N N . TYR B 1 80 ? 11.25 13.578 14.242 1 89.31 80 TYR B N 1
ATOM 1669 C CA . TYR B 1 80 ? 9.898 13.695 13.711 1 89.31 80 TYR B CA 1
ATOM 1670 C C . TYR B 1 80 ? 9.094 12.43 13.984 1 89.31 80 TYR B C 1
ATOM 1672 O O . TYR B 1 80 ? 7.898 12.375 13.68 1 89.31 80 TYR B O 1
ATOM 1680 N N . ARG B 1 81 ? 9.633 11.398 14.539 1 83.19 81 ARG B N 1
ATOM 1681 C CA . ARG B 1 81 ? 9.047 10.07 14.625 1 83.19 81 ARG B CA 1
ATOM 1682 C C . ARG B 1 81 ? 7.75 10.094 15.422 1 83.19 81 ARG B C 1
ATOM 1684 O O . ARG B 1 81 ? 6.863 9.258 15.211 1 83.19 81 ARG B O 1
ATOM 1691 N N . ASP B 1 82 ? 7.617 11.078 16.312 1 84.56 82 ASP B N 1
ATOM 1692 C CA . ASP B 1 82 ? 6.445 11.086 17.172 1 84.56 82 ASP B CA 1
ATOM 1693 C C . ASP B 1 82 ? 5.32 11.914 16.562 1 84.56 82 ASP B C 1
ATOM 1695 O O . ASP B 1 82 ? 4.195 11.914 17.078 1 84.56 82 ASP B O 1
ATOM 1699 N N . ILE B 1 83 ? 5.602 12.602 15.508 1 90.44 83 ILE B N 1
ATOM 1700 C CA . ILE B 1 83 ? 4.547 13.352 14.828 1 90.44 83 ILE B CA 1
ATOM 1701 C C . ILE B 1 83 ? 3.545 12.391 14.203 1 90.44 83 ILE B C 1
ATOM 1703 O O . ILE B 1 83 ? 3.932 11.477 13.469 1 90.44 83 ILE B O 1
ATOM 1707 N N . PRO B 1 84 ? 2.236 12.531 14.477 1 91.19 84 PRO B N 1
ATOM 1708 C CA . PRO B 1 84 ? 1.237 11.68 13.828 1 91.19 84 PRO B CA 1
ATOM 1709 C C . PRO B 1 84 ? 1.237 11.836 12.305 1 91.19 84 PRO B C 1
ATOM 1711 O O . PRO B 1 84 ? 1.267 12.953 11.797 1 91.19 84 PRO B O 1
ATOM 1714 N N . VAL B 1 85 ? 1.301 10.695 11.68 1 90.19 85 VAL B N 1
ATOM 1715 C CA . VAL B 1 85 ? 1.174 10.656 10.227 1 90.19 85 VAL B CA 1
ATOM 1716 C C . VAL B 1 85 ? -0.125 9.953 9.844 1 90.19 85 VAL B C 1
ATOM 1718 O O . VAL B 1 85 ? -0.365 8.812 10.25 1 90.19 85 VAL B O 1
ATOM 1721 N N . ILE B 1 86 ? -0.963 10.68 9.094 1 88.81 86 ILE B N 1
ATOM 1722 C CA . ILE B 1 86 ? -2.225 10.133 8.594 1 88.81 86 ILE B CA 1
ATOM 1723 C C . ILE B 1 86 ? -2.127 9.891 7.094 1 88.81 86 ILE B C 1
ATOM 1725 O O . ILE B 1 86 ? -1.887 10.82 6.32 1 88.81 86 ILE B O 1
ATOM 1729 N N . MET B 1 87 ? -2.32 8.641 6.754 1 86.12 87 MET B N 1
ATOM 1730 C CA . MET B 1 87 ? -2.213 8.258 5.352 1 86.12 87 MET B CA 1
ATOM 1731 C C . MET B 1 87 ? -3.49 8.594 4.594 1 86.12 87 MET B C 1
ATOM 1733 O O . MET B 1 87 ? -4.594 8.305 5.066 1 86.12 87 MET B O 1
ATOM 1737 N N . LEU B 1 88 ? -3.352 9.305 3.527 1 87.12 88 LEU B N 1
ATOM 1738 C CA . LEU B 1 88 ? -4.473 9.578 2.637 1 87.12 88 LEU B CA 1
ATOM 1739 C C . LEU B 1 88 ? -4.598 8.492 1.57 1 87.12 88 LEU B C 1
ATOM 1741 O O . LEU B 1 88 ? -3.633 8.203 0.858 1 87.12 88 LEU B O 1
ATOM 1745 N N . SER B 1 89 ? -5.73 7.867 1.512 1 75.44 89 SER B N 1
ATOM 1746 C CA . SER B 1 89 ? -5.949 6.773 0.573 1 75.44 89 SER B CA 1
ATOM 1747 C C . SER B 1 89 ? -7.105 7.078 -0.372 1 75.44 89 SER B C 1
ATOM 1749 O O . SER B 1 89 ? -8.062 7.754 0.011 1 75.44 89 SER B O 1
ATOM 1751 N N . SER B 1 90 ? -6.891 6.691 -1.585 1 69.5 90 SER B N 1
ATOM 1752 C CA . SER B 1 90 ? -8.039 6.785 -2.484 1 69.5 90 SER B CA 1
ATOM 1753 C C . SER B 1 90 ? -9.078 5.719 -2.166 1 69.5 90 SER B C 1
ATOM 1755 O O . SER B 1 90 ? -8.75 4.656 -1.632 1 69.5 90 SER B O 1
ATOM 1757 N N . LYS B 1 91 ? -10.383 6.176 -2.1 1 56.47 91 LYS B N 1
ATOM 1758 C CA . LYS B 1 91 ? -11.516 5.309 -1.775 1 56.47 91 LYS B CA 1
ATOM 1759 C C . LYS B 1 91 ? -11.234 3.863 -2.184 1 56.47 91 LYS B C 1
ATOM 1761 O O . LYS B 1 91 ? -11.5 2.934 -1.42 1 56.47 91 LYS B O 1
ATOM 1766 N N . ASP B 1 92 ? -10.891 3.762 -3.18 1 49.44 92 ASP B N 1
ATOM 1767 C CA . ASP B 1 92 ? -10.766 2.4 -3.693 1 49.44 92 ASP B CA 1
ATOM 1768 C C . ASP B 1 92 ? -9.547 1.695 -3.092 1 49.44 92 ASP B C 1
ATOM 1770 O O . ASP B 1 92 ? -9.398 0.479 -3.229 1 49.44 92 ASP B O 1
ATOM 1774 N N . SER B 1 93 ? -8.719 2.549 -2.277 1 46.97 93 SER B N 1
ATOM 1775 C CA . SER B 1 93 ? -7.438 1.981 -1.871 1 46.97 93 SER B CA 1
ATOM 1776 C C . SER B 1 93 ? -7.484 1.488 -0.429 1 46.97 93 SER B C 1
ATOM 1778 O O . SER B 1 93 ? -6.469 1.053 0.116 1 46.97 93 SER B O 1
ATOM 1780 N N . ILE B 1 94 ? -8.484 1.914 0.416 1 44.06 94 ILE B N 1
ATOM 1781 C CA . ILE B 1 94 ? -8.508 1.619 1.845 1 44.06 94 ILE B CA 1
ATOM 1782 C C . ILE B 1 94 ? -7.816 0.281 2.105 1 44.06 94 ILE B C 1
ATOM 1784 O O . ILE B 1 94 ? -7.332 0.031 3.211 1 44.06 94 ILE B O 1
ATOM 1788 N N . PHE B 1 95 ? -8.156 -0.692 1.31 1 43.06 95 PHE B N 1
ATOM 1789 C CA . PHE B 1 95 ? -7.688 -2.027 1.668 1 43.06 95 PHE B CA 1
ATOM 1790 C C . PHE B 1 95 ? -6.172 -2.049 1.823 1 43.06 95 PHE B C 1
ATOM 1792 O O . PHE B 1 95 ? -5.594 -3.076 2.184 1 43.06 95 PHE B O 1
ATOM 1799 N N . ASP B 1 96 ? -5.633 -0.959 1.513 1 44.69 96 ASP B N 1
ATOM 1800 C CA . ASP B 1 96 ? -4.18 -1.045 1.559 1 44.69 96 ASP B CA 1
ATOM 1801 C C . ASP B 1 96 ? -3.693 -1.431 2.955 1 44.69 96 ASP B C 1
ATOM 1803 O O . ASP B 1 96 ? -2.715 -2.168 3.096 1 44.69 96 ASP B O 1
ATOM 1807 N N . MET B 1 97 ? -4.223 -0.712 4.031 1 40.16 97 MET B N 1
ATOM 1808 C CA . MET B 1 97 ? -3.818 -1.034 5.398 1 40.16 97 MET B CA 1
ATOM 1809 C C . MET B 1 97 ? -4.035 -2.514 5.695 1 40.16 97 MET B C 1
ATOM 1811 O O . MET B 1 97 ? -3.213 -3.145 6.363 1 40.16 97 MET B O 1
ATOM 1815 N N . ALA B 1 98 ? -5.383 -2.877 5.523 1 38.47 98 ALA B N 1
ATOM 1816 C CA . ALA B 1 98 ? -5.57 -4.301 5.789 1 38.47 98 ALA B CA 1
ATOM 1817 C C . ALA B 1 98 ? -4.422 -5.121 5.207 1 38.47 98 ALA B C 1
ATOM 1819 O O . ALA B 1 98 ? -4.273 -6.305 5.527 1 38.47 98 ALA B O 1
ATOM 1820 N N . ARG B 1 99 ? -3.814 -4.488 4.395 1 41.66 99 ARG B N 1
ATOM 1821 C CA . ARG B 1 99 ? -2.635 -4.988 3.699 1 41.66 99 ARG B CA 1
ATOM 1822 C C . ARG B 1 99 ? -1.557 -5.422 4.688 1 41.66 99 ARG B C 1
ATOM 1824 O O . ARG B 1 99 ? -0.875 -6.426 4.473 1 41.66 99 ARG B O 1
ATOM 1831 N N . GLY B 1 100 ? -1.128 -4.441 5.523 1 40.5 100 GLY B N 1
ATOM 1832 C CA . GLY B 1 100 ? -0.138 -4.801 6.527 1 40.5 100 GLY B CA 1
ATOM 1833 C C . GLY B 1 100 ? -0.516 -6.035 7.32 1 40.5 100 GLY B C 1
ATOM 1834 O O . GLY B 1 100 ? 0.353 -6.812 7.723 1 40.5 100 GLY B O 1
ATOM 1835 N N . ARG B 1 101 ? -1.609 -5.766 8.094 1 37.94 101 ARG B N 1
ATOM 1836 C CA . ARG B 1 101 ? -1.899 -6.922 8.938 1 37.94 101 ARG B CA 1
ATOM 1837 C C . ARG B 1 101 ? -2.045 -8.188 8.102 1 37.94 101 ARG B C 1
ATOM 1839 O O . ARG B 1 101 ? -1.848 -9.297 8.602 1 37.94 101 ARG B O 1
ATOM 1846 N N . LEU B 1 102 ? -3.061 -8.039 7.367 1 38.25 102 LEU B N 1
ATOM 1847 C CA . LEU B 1 102 ? -3.453 -9.297 6.734 1 38.25 102 LEU B CA 1
ATOM 1848 C C . LEU B 1 102 ? -2.236 -10.023 6.176 1 38.25 102 LEU B C 1
ATOM 1850 O O . LEU B 1 102 ? -2.105 -11.242 6.344 1 38.25 102 LEU B O 1
ATOM 1854 N N . ALA B 1 103 ? -1.793 -9.516 4.883 1 40.97 103 ALA B N 1
ATOM 1855 C CA . ALA B 1 103 ? -1.368 -10.695 4.133 1 40.97 103 ALA B CA 1
ATOM 1856 C C . ALA B 1 103 ? -0.245 -11.43 4.859 1 40.97 103 ALA B C 1
ATOM 1858 O O . ALA B 1 103 ? 0.795 -10.836 5.164 1 40.97 103 ALA B O 1
ATOM 1859 N N . GLY B 1 104 ? -0.414 -11.992 5.734 1 37.72 104 GLY B N 1
ATOM 1860 C CA . GLY B 1 104 ? 0.506 -13.031 6.16 1 37.72 104 GLY B CA 1
ATOM 1861 C C . GLY B 1 104 ? 1.629 -13.281 5.168 1 37.72 104 GLY B C 1
ATOM 1862 O O . GLY B 1 104 ? 2.5 -14.117 5.406 1 37.72 104 GLY B O 1
ATOM 1863 N N . SER B 1 105 ? 1.259 -13.273 3.943 1 42.94 105 SER B N 1
ATOM 1864 C CA . SER B 1 105 ? 2.322 -13.719 3.051 1 42.94 105 SER B CA 1
ATOM 1865 C C . SER B 1 105 ? 3.348 -12.617 2.812 1 42.94 105 SER B C 1
ATOM 1867 O O . SER B 1 105 ? 2.992 -11.508 2.398 1 42.94 105 SER B O 1
ATOM 1869 N N . ASP B 1 106 ? 4.16 -12.211 3.682 1 51.34 106 ASP B N 1
ATOM 1870 C CA . ASP B 1 106 ? 5.41 -11.492 3.459 1 51.34 106 ASP B CA 1
ATOM 1871 C C . ASP B 1 106 ? 6.055 -11.914 2.141 1 51.34 106 ASP B C 1
ATOM 1873 O O . ASP B 1 106 ? 7.281 -12.016 2.047 1 51.34 106 ASP B O 1
ATOM 1877 N N . LYS B 1 107 ? 5.293 -12.203 1.17 1 70.56 107 LYS B N 1
ATOM 1878 C CA . LYS B 1 107 ? 5.965 -12.688 -0.033 1 70.56 107 LYS B CA 1
ATOM 1879 C C . LYS B 1 107 ? 5.973 -11.617 -1.126 1 70.56 107 LYS B C 1
ATOM 1881 O O . LYS B 1 107 ? 4.938 -11.344 -1.738 1 70.56 107 LYS B O 1
ATOM 1886 N N . TYR B 1 108 ? 7.137 -10.852 -1.257 1 76.06 108 TYR B N 1
ATOM 1887 C CA . TYR B 1 108 ? 7.184 -9.766 -2.229 1 76.06 108 TYR B CA 1
ATOM 1888 C C . TYR B 1 108 ? 8.203 -10.055 -3.32 1 76.06 108 TYR B C 1
ATOM 1890 O O . TYR B 1 108 ? 9.219 -10.711 -3.072 1 76.06 108 TYR B O 1
ATOM 1898 N N . LEU B 1 109 ? 7.867 -9.531 -4.559 1 84.12 109 LEU B N 1
ATOM 1899 C CA . LEU B 1 109 ? 8.766 -9.531 -5.711 1 84.12 109 LEU B CA 1
ATOM 1900 C C . LEU B 1 109 ? 8.695 -8.203 -6.457 1 84.12 109 LEU B C 1
ATOM 1902 O O . LEU B 1 109 ? 7.602 -7.727 -6.777 1 84.12 109 LEU B O 1
ATOM 1906 N N . THR B 1 110 ? 9.805 -7.555 -6.633 1 83.31 110 THR B N 1
ATOM 1907 C CA . THR B 1 110 ? 9.859 -6.238 -7.262 1 83.31 110 THR B CA 1
ATOM 1908 C C . THR B 1 110 ? 9.812 -6.363 -8.781 1 83.31 110 THR B C 1
ATOM 1910 O O . THR B 1 110 ? 10.359 -7.305 -9.352 1 83.31 110 THR B O 1
ATOM 1913 N N . LYS B 1 111 ? 9.047 -5.434 -9.391 1 86.31 111 LYS B N 1
ATOM 1914 C CA . LYS B 1 111 ? 9.078 -5.254 -10.836 1 86.31 111 LYS B CA 1
ATOM 1915 C C . LYS B 1 111 ? 10.062 -4.156 -11.234 1 86.31 111 LYS B C 1
ATOM 1917 O O . LYS B 1 111 ? 10.195 -3.15 -10.539 1 86.31 111 LYS B O 1
ATOM 1922 N N . PRO B 1 112 ? 10.75 -4.309 -12.391 1 88.56 112 PRO B N 1
ATOM 1923 C CA . PRO B 1 112 ? 10.758 -5.508 -13.227 1 88.56 112 PRO B CA 1
ATOM 1924 C C . PRO B 1 112 ? 11.461 -6.688 -12.562 1 88.56 112 PRO B C 1
ATOM 1926 O O . PRO B 1 112 ? 12.367 -6.492 -11.75 1 88.56 112 PRO B O 1
ATOM 1929 N N . PHE B 1 113 ? 11.023 -7.918 -12.859 1 92.88 113 PHE B N 1
ATOM 1930 C CA . PHE B 1 113 ? 11.633 -9.117 -12.312 1 92.88 113 PHE B CA 1
ATOM 1931 C C . PHE B 1 113 ? 12.305 -9.938 -13.406 1 92.88 113 PHE B C 1
ATOM 1933 O O . PHE B 1 113 ? 11.898 -9.875 -14.57 1 92.88 113 PHE B O 1
ATOM 1940 N N . THR B 1 114 ? 13.273 -10.734 -13.078 1 93.38 114 THR B N 1
ATOM 1941 C CA . THR B 1 114 ? 13.93 -11.703 -13.953 1 93.38 114 THR B CA 1
ATOM 1942 C C . THR B 1 114 ? 13.352 -13.094 -13.742 1 93.38 114 THR B C 1
ATOM 1944 O O . THR B 1 114 ? 12.57 -13.312 -12.812 1 93.38 114 THR B O 1
ATOM 1947 N N . LYS B 1 115 ? 13.828 -13.922 -14.602 1 94.69 115 LYS B N 1
ATOM 1948 C CA . LYS B 1 115 ? 13.484 -15.328 -14.453 1 94.69 115 LYS B CA 1
ATOM 1949 C C . LYS B 1 115 ? 13.906 -15.852 -13.078 1 94.69 115 LYS B C 1
ATOM 1951 O O . LYS B 1 115 ? 13.125 -16.5 -12.383 1 94.69 115 LYS B O 1
ATOM 1956 N N . GLN B 1 116 ? 15.055 -15.508 -12.742 1 93.88 116 GLN B N 1
ATOM 1957 C CA . GLN B 1 116 ? 15.609 -15.984 -11.477 1 93.88 116 GLN B CA 1
ATOM 1958 C C . GLN B 1 116 ? 14.812 -15.43 -10.289 1 93.88 116 GLN B C 1
ATOM 1960 O O . GLN B 1 116 ? 14.609 -16.125 -9.297 1 93.88 116 GLN B O 1
ATOM 1965 N N . ASP B 1 117 ? 14.352 -14.227 -10.406 1 92.5 117 ASP B N 1
ATOM 1966 C CA . ASP B 1 117 ? 13.531 -13.625 -9.352 1 92.5 117 ASP B CA 1
ATOM 1967 C C . ASP B 1 117 ? 12.25 -14.422 -9.133 1 92.5 117 ASP B C 1
ATOM 1969 O O . ASP B 1 117 ? 11.883 -14.719 -7.996 1 92.5 117 ASP B O 1
ATOM 1973 N N . LEU B 1 118 ? 11.617 -14.719 -10.227 1 94.56 118 LEU B N 1
ATOM 1974 C CA . LEU B 1 118 ? 10.367 -15.469 -10.172 1 94.56 118 LEU B CA 1
ATOM 1975 C C . LEU B 1 118 ? 10.586 -16.844 -9.547 1 94.56 118 LEU B C 1
ATOM 1977 O O . LEU B 1 118 ? 9.828 -17.266 -8.664 1 94.56 118 LEU B O 1
ATOM 1981 N N . LEU B 1 119 ? 11.648 -17.531 -9.961 1 92.69 119 LEU B N 1
ATOM 1982 C CA . LEU B 1 119 ? 11.93 -18.891 -9.5 1 92.69 119 LEU B CA 1
ATOM 1983 C C . LEU B 1 119 ? 12.266 -18.891 -8.008 1 92.69 119 LEU B C 1
ATOM 1985 O O . LEU B 1 119 ? 11.797 -19.75 -7.266 1 92.69 119 LEU B O 1
ATOM 1989 N N . SER B 1 120 ? 13.039 -17.969 -7.598 1 90.44 120 SER B N 1
ATOM 1990 C CA . SER B 1 120 ? 13.406 -17.859 -6.191 1 90.44 120 SER B CA 1
ATOM 1991 C C . SER B 1 120 ? 12.18 -17.609 -5.316 1 90.44 120 SER B C 1
ATOM 1993 O O . SER B 1 120 ? 12.07 -18.172 -4.227 1 90.44 120 SER B O 1
ATOM 1995 N N . ALA B 1 121 ? 11.289 -16.766 -5.797 1 88.62 121 ALA B N 1
ATOM 1996 C CA . ALA B 1 121 ? 10.062 -16.484 -5.055 1 88.62 121 ALA B CA 1
ATOM 1997 C C . ALA B 1 121 ? 9.219 -17.75 -4.895 1 88.62 121 ALA B C 1
ATOM 1999 O O . ALA B 1 121 ? 8.688 -18.016 -3.814 1 88.62 121 ALA B O 1
ATOM 2000 N N . ILE B 1 122 ? 9.125 -18.5 -5.941 1 92.81 122 ILE B N 1
ATOM 2001 C CA . ILE B 1 122 ? 8.336 -19.719 -5.914 1 92.81 122 ILE B CA 1
ATOM 2002 C C . ILE B 1 122 ? 8.977 -20.734 -4.965 1 92.81 122 ILE B C 1
ATOM 2004 O O . ILE B 1 122 ? 8.297 -21.328 -4.125 1 92.81 122 ILE B O 1
ATOM 2008 N N . GLN B 1 123 ? 10.273 -20.844 -5.074 1 87.88 123 GLN B N 1
ATOM 2009 C CA . GLN B 1 123 ? 11 -21.797 -4.242 1 87.88 123 GLN B CA 1
ATOM 2010 C C . GLN B 1 123 ? 10.844 -21.453 -2.762 1 87.88 123 GLN B C 1
ATOM 2012 O O . GLN B 1 123 ? 10.766 -22.359 -1.921 1 87.88 123 GLN B O 1
ATOM 2017 N N . THR B 1 124 ? 10.766 -20.281 -2.516 1 85.25 124 THR B N 1
ATOM 2018 C CA . THR B 1 124 ? 10.719 -19.812 -1.137 1 85.25 124 THR B CA 1
ATOM 2019 C C . THR B 1 124 ? 9.328 -20.016 -0.541 1 85.25 124 THR B C 1
ATOM 2021 O O . THR B 1 124 ? 9.195 -20.297 0.651 1 85.25 124 THR B O 1
ATOM 2024 N N . HIS B 1 125 ? 8.305 -19.984 -1.393 1 85.31 125 HIS B N 1
ATOM 2025 C CA . HIS B 1 125 ? 6.98 -19.844 -0.802 1 85.31 125 HIS B CA 1
ATOM 2026 C C . HIS B 1 125 ? 6.086 -21.031 -1.146 1 85.31 125 HIS B C 1
ATOM 2028 O O . HIS B 1 125 ? 5.012 -21.188 -0.563 1 85.31 125 HIS B O 1
ATOM 2034 N N . VAL B 1 126 ? 6.531 -21.75 -2.092 1 87.5 126 VAL B N 1
ATOM 2035 C CA . VAL B 1 126 ? 5.738 -22.906 -2.508 1 87.5 126 VAL B CA 1
ATOM 2036 C C . VAL B 1 126 ? 6.41 -24.188 -2.035 1 87.5 126 VAL B C 1
ATOM 2038 O O . VAL B 1 126 ? 7.613 -24.375 -2.221 1 87.5 126 VAL B O 1
ATOM 2041 N N . LYS B 1 127 ? 5.727 -24.922 -1.284 1 81.56 127 LYS B N 1
ATOM 2042 C CA . LYS B 1 127 ? 6.238 -26.234 -0.927 1 81.56 127 LYS B CA 1
ATOM 2043 C C . LYS B 1 127 ? 6.305 -27.156 -2.146 1 81.56 127 LYS B C 1
ATOM 2045 O O . LYS B 1 127 ? 5.273 -27.609 -2.639 1 81.56 127 LYS B O 1
ATOM 2050 N N . LEU B 1 128 ? 7.449 -27.172 -2.682 1 76.06 128 LEU B N 1
ATOM 2051 C CA . LEU B 1 128 ? 7.633 -28 -3.865 1 76.06 128 LEU B CA 1
ATOM 2052 C C . LEU B 1 128 ? 8.008 -29.438 -3.473 1 76.06 128 LEU B C 1
ATOM 2054 O O . LEU B 1 128 ? 8.703 -29.641 -2.482 1 76.06 128 LEU B O 1
ATOM 2058 N N . THR B 1 129 ? 7.117 -30.312 -3.646 1 59.66 129 THR B N 1
ATOM 2059 C CA . THR B 1 129 ? 7.441 -31.703 -3.365 1 59.66 129 THR B CA 1
ATOM 2060 C C . THR B 1 129 ? 8.609 -32.156 -4.227 1 59.66 129 THR B C 1
ATOM 2062 O O . THR B 1 129 ? 8.695 -31.828 -5.406 1 59.66 129 THR B O 1
ATOM 2065 N N . THR B 1 130 ? 9.797 -32.125 -3.652 1 54.59 130 THR B N 1
ATOM 2066 C CA . THR B 1 130 ? 10.914 -32.75 -4.344 1 54.59 130 THR B CA 1
ATOM 2067 C C . THR B 1 130 ? 10.484 -34.031 -5.039 1 54.59 130 THR B C 1
ATOM 2069 O O . THR B 1 130 ? 9.594 -34.75 -4.551 1 54.59 130 THR B O 1
ATOM 2072 N N . ALA B 1 131 ? 10.453 -34.125 -6.312 1 50.56 131 ALA B N 1
ATOM 2073 C CA . ALA B 1 131 ? 10.227 -35.375 -7.016 1 50.56 131 ALA B CA 1
ATOM 2074 C C . ALA B 1 131 ? 10.844 -36.562 -6.254 1 50.56 131 ALA B C 1
ATOM 2076 O O . ALA B 1 131 ? 11.992 -36.469 -5.805 1 50.56 131 ALA B O 1
ATOM 2077 N N . ALA B 1 132 ? 10.039 -37.312 -5.598 1 47.62 132 ALA B N 1
ATOM 2078 C CA . ALA B 1 132 ? 10.602 -38.562 -5.098 1 47.62 132 ALA B CA 1
ATOM 2079 C C . ALA B 1 132 ? 11.609 -39.125 -6.086 1 47.62 132 ALA B C 1
ATOM 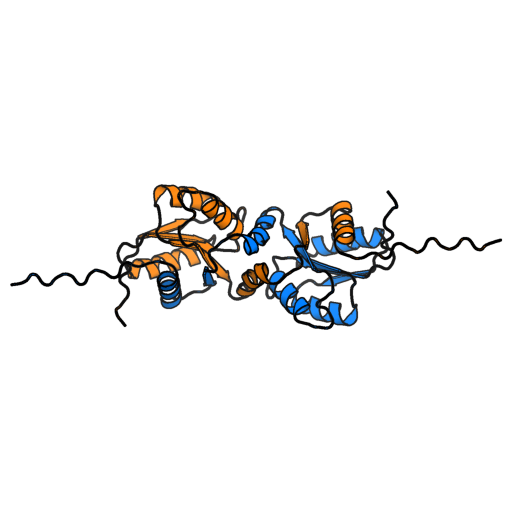2081 O O . ALA B 1 132 ? 11.414 -39.062 -7.301 1 47.62 132 ALA B O 1
ATOM 2082 N N . PRO B 1 133 ? 12.906 -39.188 -5.777 1 47.09 133 PRO B N 1
ATOM 2083 C CA . PRO B 1 133 ? 13.789 -39.906 -6.707 1 47.09 133 PRO B CA 1
ATOM 2084 C C . PRO B 1 133 ? 13.117 -41.094 -7.379 1 47.09 133 PRO B C 1
ATOM 2086 O O . PRO B 1 133 ? 12.32 -41.812 -6.75 1 47.09 133 PRO B O 1
ATOM 2089 N N . ALA B 1 134 ? 12.656 -40.938 -8.625 1 45.41 134 ALA B N 1
ATOM 2090 C CA . ALA B 1 134 ? 12.188 -42.125 -9.328 1 45.41 134 ALA B CA 1
ATOM 2091 C C . ALA B 1 134 ? 12.914 -43.375 -8.836 1 45.41 134 ALA B C 1
ATOM 2093 O O . ALA B 1 134 ? 14.133 -43.375 -8.688 1 45.41 134 ALA B O 1
ATOM 2094 N N . ALA B 1 135 ? 12.367 -44.062 -7.984 1 46.59 135 ALA B N 1
ATOM 2095 C CA . ALA B 1 135 ? 12.891 -45.375 -7.641 1 46.59 135 ALA B CA 1
ATOM 2096 C C . ALA B 1 135 ? 13.414 -46.094 -8.875 1 46.59 135 ALA B C 1
ATOM 2098 O O . ALA B 1 135 ? 12.703 -46.25 -9.875 1 46.59 135 ALA B O 1
ATOM 2099 N N . LEU B 1 136 ? 14.688 -45.938 -9.266 1 44.72 136 LEU B N 1
ATOM 2100 C CA . LEU B 1 136 ? 15.258 -46.812 -10.297 1 44.72 136 LEU B CA 1
ATOM 2101 C C . LEU B 1 136 ? 14.648 -48.188 -10.242 1 44.72 136 LEU B C 1
ATOM 2103 O O . LEU B 1 136 ? 14.5 -48.781 -9.164 1 44.72 136 LEU B O 1
ATOM 2107 N N . PRO B 1 137 ? 13.797 -48.5 -11.148 1 45.66 137 PRO B N 1
ATOM 2108 C CA . PRO B 1 137 ? 13.352 -49.875 -11.102 1 45.66 137 PRO B CA 1
ATOM 2109 C C . PRO B 1 137 ? 14.453 -50.844 -10.664 1 45.66 137 PRO B C 1
ATOM 2111 O O . PRO B 1 137 ? 15.633 -50.594 -10.945 1 45.66 137 PRO B O 1
ATOM 2114 N N . GLU B 1 138 ? 14.469 -51.312 -9.453 1 45.34 138 GLU B N 1
ATOM 2115 C CA . GLU B 1 138 ? 15.336 -52.469 -9.234 1 45.34 138 GLU B CA 1
ATOM 2116 C C . GLU B 1 138 ? 15.383 -53.375 -10.469 1 45.34 138 GLU B C 1
ATOM 2118 O O . GLU B 1 138 ? 14.344 -53.781 -10.984 1 45.34 138 GLU B O 1
ATOM 2123 N N . GLY B 1 139 ? 16.359 -53.25 -11.367 1 36.16 139 GLY B N 1
ATOM 2124 C CA . GLY B 1 139 ? 16.609 -54.406 -12.203 1 36.16 139 GLY B CA 1
ATOM 2125 C C . GLY B 1 139 ? 16.641 -55.719 -11.422 1 36.16 139 GLY B C 1
ATOM 2126 O O . GLY B 1 139 ? 16.844 -55.719 -10.211 1 36.16 139 GLY B O 1
#

Solvent-accessible surface area (backbone atoms only — not comparable to full-atom values): 15194 Å² total; per-residue (Å²): 122,87,76,80,79,42,59,69,40,34,35,36,40,32,35,64,43,68,66,61,47,48,51,51,43,53,52,42,42,75,48,41,30,42,71,48,74,25,60,37,37,72,58,33,54,60,48,44,69,73,64,60,43,60,33,34,38,30,27,41,86,33,72,73,40,21,22,38,40,34,48,49,57,43,50,68,32,83,91,44,38,81,44,42,47,29,36,32,27,48,64,65,40,59,38,47,57,54,34,40,72,46,61,85,48,87,36,76,44,51,40,89,67,52,62,66,54,53,52,51,52,44,62,72,63,38,88,67,75,70,74,69,75,74,71,68,71,80,124,122,87,75,81,80,42,60,70,42,33,35,36,41,30,34,64,42,66,66,59,46,50,51,50,45,52,51,42,40,75,48,42,28,43,71,49,76,24,59,36,37,71,59,33,52,60,49,45,71,73,64,61,44,59,34,34,37,30,28,39,85,33,74,73,40,21,22,37,39,35,49,49,55,42,51,68,31,83,89,45,39,81,45,42,43,32,37,33,27,50,61,64,42,59,41,49,59,57,30,36,72,52,55,74,52,85,34,74,45,52,41,87,67,52,63,65,54,54,50,52,53,44,64,72,60,38,89,69,78,69,74,69,74,73,72,68,73,80,125

Nearest PDB structures (foldseek):
  4h60-assembly1_A  TM=7.375E-01  e=1.190E-08  Vibrio cholerae O395
  2id7-assembly1_A  TM=7.283E-01  e=1.070E-07  Escherichia coli
  3rvo-assembly1_A  TM=7.025E-01  e=6.381E-08  Escherichia coli K-12
  8wiw-assembly1_h  TM=6.920E-01  e=1.576E-07  Salmonella enterica subsp. enterica serovar Typhimurium str. LT2
  3gt7-assembly1_A  TM=6.305E-01  e=1.003E-07  Syntrophus aciditrophicus SB

Foldseek 3Di:
DPDDQCAAAEEEEEALDPVVLVVCCVVVVVSNYHYDYHNALVRRVVVCVVRVGQAYEAEQDHPPQGRVNSLVVQLVDPSRVPRYYHYDYDPVCVCVVCVVVDDPCPQDADPPDDPVSVVVSCVVPPPDPDPPPPPPPPD/DPDDQCAAAEEEEEALDPVVLVVCCVVVVVSNYHYDYYNALVRRVVVCVVRVGQAYEAEQDHPPQGRVNSLVVQLVDPSRVPRYYHYDYDPVCVCVVCVVPPDPPPQDADPPDDPVSVVVSCVVPPPDPDPPPPPPPPD

InterPro domains:
  IPR001789 Signal transduction response regulator, receiver domain [PF00072] (11-123)
  IPR001789 Signal transduction response regulator, receiver domain [PS50110] (10-126)
  IPR001789 Signal transduction response regulator, receiver domain [SM00448] (9-122)
  IPR011006 CheY-like superfamily [SSF52172] (7-128)
  IPR050595 Bacterial response regulator [PTHR44591] (11-131)

Radius of gyration: 23.53 Å; Cα contacts (8 Å, |Δi|>4): 483; chains: 2; bounding box: 42×95×60 Å

pLDDT: mean 80.0, std 19.42, range [35.66, 98.44]

Organism: NCBI:txid111769